Protein AF-A0A381YTH2-F1 (afdb_monomer_lite)

Organism: NCBI:txid408172

pLDDT: mean 79.82, std 18.95, range [33.38, 98.62]

Radius of gyration: 33.88 Å; chains: 1; bounding box: 86×56×83 Å

Foldseek 3Di:
DDDDDDDDDDDDDDDDPPPPPPPPPPPPPPPPAEEAEWECAQVRETPPQEAEEEAFHKYKYFYQHQAWWWKWWPDDPDTDIQDTQHHGGMDMDHHHDAAKTWTATPVDRPYIGIYGYDHPPLDPKEKEWPDKAFPDDDPDLQFWTKIKTKMWIARDDPPFFKKKWKWKDQFPDPDPDIDIDIDRPQPDHGDMDMDIDTHHWFKMKIKIFMFGPVQCVVDVVPTDGSYMYMDIDTDDQWDADPSGTDHDPPPPPPDDDDDDDDDDPDDAPQQCPLPAHPVQAPDSNANQHPQDPPPNNDRDQQCPLPDGPVPQPCSNDNVSPPPPPPPPPDDPPQDEFDCDPPFPTHDVPHPDHPVPGD

Structure (mmCIF, N/CA/C/O backbone):
data_AF-A0A381YTH2-F1
#
_entry.id   AF-A0A381YTH2-F1
#
loop_
_atom_site.group_PDB
_atom_site.id
_atom_site.type_symbol
_atom_site.label_atom_id
_atom_site.label_alt_id
_atom_site.label_comp_id
_atom_site.label_asym_id
_atom_site.label_entity_id
_atom_site.label_seq_id
_atom_site.pdbx_PDB_ins_code
_atom_site.Cartn_x
_atom_site.Cartn_y
_atom_site.Cartn_z
_atom_site.occupancy
_atom_site.B_iso_or_equiv
_atom_site.auth_seq_id
_atom_site.auth_comp_id
_atom_site.auth_asym_id
_atom_site.auth_atom_id
_atom_site.pdbx_PDB_model_num
ATOM 1 N N . MET A 1 1 ? -52.975 32.485 -0.114 1.00 37.84 1 MET A N 1
ATOM 2 C CA . MET A 1 1 ? -52.384 33.240 -1.241 1.00 37.84 1 MET A CA 1
ATOM 3 C C . MET A 1 1 ? -50.963 32.701 -1.339 1.00 37.84 1 MET A C 1
ATOM 5 O O . MET A 1 1 ? -50.212 32.952 -0.420 1.00 37.84 1 MET A O 1
ATOM 9 N N . LEU A 1 2 ? -50.581 31.799 -2.235 1.00 34.19 2 LEU A N 1
ATOM 10 C CA . LEU A 1 2 ? -51.067 31.436 -3.561 1.00 34.19 2 LEU A CA 1
ATOM 11 C C . LEU A 1 2 ? -50.926 29.905 -3.712 1.00 34.19 2 LEU A C 1
ATOM 13 O O . LEU A 1 2 ? -49.904 29.345 -3.331 1.00 34.19 2 LEU A O 1
ATOM 17 N N . GLU A 1 3 ? -51.965 29.246 -4.220 1.00 36.94 3 GLU A N 1
ATOM 18 C CA . GLU A 1 3 ? -51.938 27.844 -4.652 1.00 36.94 3 GLU A CA 1
ATOM 19 C C . GLU A 1 3 ? -51.161 27.711 -5.968 1.00 36.94 3 GLU A C 1
ATOM 21 O O . GLU A 1 3 ? -51.314 28.572 -6.831 1.00 36.94 3 GLU A O 1
ATOM 26 N N . MET A 1 4 ? -50.477 26.584 -6.193 1.00 33.38 4 MET A N 1
ATOM 27 C CA . MET A 1 4 ? -50.461 25.947 -7.515 1.00 33.38 4 MET A CA 1
ATOM 28 C C . MET A 1 4 ? -50.486 24.422 -7.375 1.00 33.38 4 MET A C 1
ATOM 30 O O . MET A 1 4 ? -49.495 23.775 -7.058 1.00 33.38 4 MET A O 1
ATOM 34 N N . ARG A 1 5 ? -51.671 23.862 -7.639 1.00 40.88 5 ARG A N 1
ATOM 35 C CA . ARG A 1 5 ? -51.884 22.465 -8.019 1.00 40.88 5 ARG A CA 1
ATOM 36 C C . ARG A 1 5 ? -51.515 22.297 -9.491 1.00 40.88 5 ARG A C 1
ATOM 38 O O . ARG A 1 5 ? -52.050 23.031 -10.314 1.00 40.88 5 ARG A O 1
ATOM 45 N N . PHE A 1 6 ? -50.783 21.242 -9.828 1.00 38.03 6 PHE A N 1
ATOM 46 C CA . PHE A 1 6 ? -50.972 20.530 -11.093 1.00 38.03 6 PHE A CA 1
ATOM 47 C C . PHE A 1 6 ? -50.838 19.032 -10.836 1.00 38.03 6 PHE A C 1
ATOM 49 O O . PHE A 1 6 ? -49.755 18.519 -10.589 1.00 38.03 6 PHE A O 1
ATOM 56 N N . GLY A 1 7 ? -51.974 18.335 -10.872 1.00 35.59 7 GLY A N 1
ATOM 57 C CA . GLY A 1 7 ? -51.993 16.891 -11.039 1.00 35.59 7 GLY A CA 1
ATOM 58 C C . GLY A 1 7 ? -51.947 16.547 -12.522 1.00 35.59 7 GLY A C 1
ATOM 59 O O . GLY A 1 7 ? -52.583 17.228 -13.327 1.00 35.59 7 GLY A O 1
ATOM 60 N N . ASN A 1 8 ? -51.272 15.453 -12.875 1.00 35.69 8 ASN A N 1
ATOM 61 C CA . ASN A 1 8 ? -51.640 14.702 -14.067 1.00 35.69 8 ASN A CA 1
ATOM 62 C C . ASN A 1 8 ? -51.262 13.214 -13.963 1.00 35.69 8 ASN A C 1
ATOM 64 O O . ASN A 1 8 ? -50.109 12.829 -14.077 1.00 35.69 8 ASN A O 1
ATOM 68 N N . LYS A 1 9 ? -52.309 12.416 -13.729 1.00 34.78 9 LYS A N 1
ATOM 69 C CA . LYS A 1 9 ? -52.642 11.111 -14.324 1.00 34.78 9 LYS A CA 1
ATOM 70 C C . LYS A 1 9 ? -51.504 10.126 -14.633 1.00 34.78 9 LYS A C 1
ATOM 72 O O . LYS A 1 9 ? -50.852 10.204 -15.667 1.00 34.78 9 LYS A O 1
ATOM 77 N N . MET A 1 10 ? -51.476 9.072 -13.820 1.00 40.06 10 MET A N 1
ATOM 78 C CA . MET A 1 10 ? -51.024 7.729 -14.191 1.00 40.06 10 MET A CA 1
ATOM 79 C C . MET A 1 10 ? -51.666 7.261 -15.513 1.00 40.06 10 MET A C 1
ATOM 81 O O . MET A 1 10 ? -52.891 7.300 -15.660 1.00 40.06 10 MET A O 1
ATOM 85 N N . GLN A 1 11 ? -50.853 6.741 -16.434 1.00 43.25 11 GLN A N 1
ATOM 86 C CA . GLN A 1 11 ? -51.285 5.816 -17.487 1.00 43.25 11 GLN A CA 1
ATOM 87 C C . GLN A 1 11 ? -50.396 4.561 -17.451 1.00 43.25 11 GLN A C 1
ATOM 89 O O . GLN A 1 11 ? -49.178 4.703 -17.361 1.00 43.25 11 GLN A O 1
ATOM 94 N N . PRO A 1 12 ? -50.965 3.343 -17.539 1.00 43.41 12 PRO A N 1
ATOM 95 C CA . PRO A 1 12 ? -50.193 2.111 -17.594 1.00 43.41 12 PRO A CA 1
ATOM 96 C C . PRO A 1 12 ? -49.818 1.827 -19.052 1.00 43.41 12 PRO A C 1
ATOM 98 O O . PRO A 1 12 ? -50.700 1.631 -19.889 1.00 43.41 12 PRO A O 1
ATOM 101 N N . PHE A 1 13 ? -48.527 1.794 -19.373 1.00 37.78 13 PHE A N 1
ATOM 102 C CA . PHE A 1 13 ? -48.059 1.306 -20.667 1.00 37.78 13 PHE A CA 1
ATOM 103 C C . PHE A 1 13 ? -46.951 0.273 -20.488 1.00 37.78 13 PHE A C 1
ATOM 105 O O . PHE A 1 13 ? -45.839 0.586 -20.091 1.00 37.78 13 PHE A O 1
ATOM 112 N N . ALA A 1 14 ? -47.352 -0.962 -20.786 1.00 36.88 14 ALA A N 1
ATOM 113 C CA . ALA A 1 14 ? -46.626 -1.983 -21.527 1.00 36.88 14 ALA A CA 1
ATOM 114 C C . ALA A 1 14 ? -45.140 -2.213 -21.202 1.00 36.88 14 ALA A C 1
ATOM 116 O O . ALA A 1 14 ? -44.251 -1.457 -21.577 1.00 36.88 14 ALA A O 1
ATOM 117 N N . LEU A 1 15 ? -44.921 -3.401 -20.641 1.00 44.91 15 LEU A N 1
ATOM 118 C CA . LEU A 1 15 ? -43.704 -4.196 -20.696 1.00 44.91 15 LEU A CA 1
ATOM 119 C C . LEU A 1 15 ? -43.034 -4.110 -22.086 1.00 44.91 15 LEU A C 1
ATOM 121 O O . LEU A 1 15 ? -43.572 -4.609 -23.075 1.00 44.91 15 LEU A O 1
ATOM 125 N N . ALA A 1 16 ? -41.846 -3.517 -22.144 1.00 36.66 16 ALA A N 1
ATOM 126 C CA . ALA A 1 16 ? -40.898 -3.686 -23.236 1.00 36.66 16 ALA A CA 1
ATOM 127 C C . ALA A 1 16 ? -39.519 -3.902 -22.607 1.00 36.66 16 ALA A C 1
ATOM 129 O O . ALA A 1 16 ? -38.818 -2.955 -22.263 1.00 36.66 16 ALA A O 1
ATOM 130 N N . ILE A 1 17 ? -39.163 -5.171 -22.402 1.00 45.41 17 ILE A N 1
ATOM 131 C CA . ILE A 1 17 ? -37.813 -5.582 -22.012 1.00 45.41 17 ILE A CA 1
ATOM 132 C C . ILE A 1 17 ? -36.926 -5.347 -23.238 1.00 45.41 17 ILE A C 1
ATOM 134 O O . ILE A 1 17 ? -36.844 -6.186 -24.134 1.00 45.41 17 ILE A O 1
ATOM 138 N N . ALA A 1 18 ? -36.320 -4.165 -23.314 1.00 39.69 18 ALA A N 1
ATOM 139 C CA . ALA A 1 18 ? -35.182 -3.921 -24.182 1.00 39.69 18 ALA A CA 1
ATOM 140 C C . ALA A 1 18 ? -33.947 -4.438 -23.441 1.00 39.69 18 ALA A C 1
ATOM 142 O O . ALA A 1 18 ? -33.464 -3.815 -22.500 1.00 39.69 18 ALA A O 1
ATOM 143 N N . LEU A 1 19 ? -33.483 -5.620 -23.835 1.00 41.34 19 LEU A N 1
ATOM 144 C CA . LEU A 1 19 ? -32.234 -6.200 -23.360 1.00 41.34 19 LEU A CA 1
ATOM 145 C C . LEU A 1 19 ? -31.096 -5.396 -24.004 1.00 41.34 19 LEU A C 1
ATOM 147 O O . LEU A 1 19 ? -30.633 -5.709 -25.099 1.00 41.34 19 LEU A O 1
ATOM 151 N N . VAL A 1 20 ? -30.724 -4.286 -23.368 1.00 42.19 20 VAL A N 1
ATOM 152 C CA . VAL A 1 20 ? -29.511 -3.545 -23.706 1.00 42.19 20 VAL A CA 1
ATOM 153 C C . VAL A 1 20 ? -28.360 -4.392 -23.178 1.00 42.19 20 VAL A C 1
ATOM 155 O O . VAL A 1 20 ? -28.088 -4.398 -21.982 1.00 42.19 20 VAL A O 1
ATOM 158 N N . LEU A 1 21 ? -27.720 -5.163 -24.061 1.00 41.91 21 LEU A N 1
ATOM 159 C CA . LEU A 1 21 ? -26.373 -5.664 -23.801 1.00 41.91 21 LEU A CA 1
ATOM 160 C C . LEU A 1 21 ? -25.465 -4.434 -23.704 1.00 41.91 21 LEU A C 1
ATOM 162 O O . LEU A 1 21 ? -24.960 -3.940 -24.711 1.00 41.91 21 LEU A O 1
ATOM 166 N N . SER A 1 22 ? -25.332 -3.902 -22.491 1.00 42.88 22 SER A N 1
ATOM 167 C CA . SER A 1 22 ? -24.252 -2.992 -22.153 1.00 42.88 22 SER A CA 1
ATOM 168 C C . SER A 1 22 ? -22.978 -3.823 -22.204 1.00 42.88 22 SER A C 1
ATOM 170 O O . SER A 1 22 ? -22.724 -4.645 -21.324 1.00 42.88 22 SER A O 1
ATOM 172 N N . VAL A 1 23 ? -22.219 -3.687 -23.289 1.00 43.84 23 VAL A N 1
ATOM 173 C CA . VAL A 1 23 ? -20.808 -4.058 -23.271 1.00 43.84 23 VAL A CA 1
ATOM 174 C C . VAL A 1 23 ? -20.170 -3.047 -22.331 1.00 43.84 23 VAL A C 1
ATOM 176 O O . VAL A 1 23 ? -19.925 -1.909 -22.724 1.00 43.84 23 VAL A O 1
ATOM 179 N N . ILE A 1 24 ? -19.999 -3.439 -21.069 1.00 41.34 24 ILE A N 1
ATOM 180 C CA . ILE A 1 24 ? -19.130 -2.733 -20.135 1.00 41.34 24 ILE A CA 1
ATOM 181 C C . ILE A 1 24 ? -17.742 -2.837 -20.759 1.00 41.34 24 ILE A C 1
ATOM 183 O O . ILE A 1 24 ? -17.122 -3.899 -20.758 1.00 41.34 24 ILE A O 1
ATOM 187 N N . LEU A 1 25 ? -17.311 -1.757 -21.407 1.00 37.22 25 LEU A N 1
ATOM 188 C CA . LEU A 1 25 ? -15.921 -1.573 -21.772 1.00 37.22 25 LEU A CA 1
ATOM 189 C C . LEU A 1 25 ? -15.206 -1.384 -20.432 1.00 37.22 25 LEU A C 1
ATOM 191 O O . LEU A 1 25 ? -15.274 -0.302 -19.858 1.00 37.22 25 LEU A O 1
ATOM 195 N N . MET A 1 26 ? -14.638 -2.464 -19.887 1.00 34.47 26 MET A N 1
ATOM 196 C CA . MET A 1 26 ? -13.656 -2.368 -18.810 1.00 34.47 26 MET A CA 1
ATOM 197 C C . MET A 1 26 ? -12.559 -1.445 -19.330 1.00 34.47 26 MET A C 1
ATOM 199 O O . MET A 1 26 ? -11.779 -1.827 -20.203 1.00 34.47 26 MET A O 1
ATOM 203 N N . VAL A 1 27 ? -12.567 -0.201 -18.863 1.00 37.84 27 VAL A N 1
ATOM 204 C CA . VAL A 1 27 ? -11.397 0.657 -18.944 1.00 37.84 27 VAL A CA 1
ATOM 205 C C . VAL A 1 27 ? -10.471 0.076 -17.891 1.00 37.84 27 VAL A C 1
ATOM 207 O O . VAL A 1 27 ? -10.673 0.280 -16.702 1.00 37.84 27 VAL A O 1
ATOM 210 N N . ILE A 1 28 ? -9.570 -0.794 -18.334 1.00 38.44 28 ILE A N 1
ATOM 211 C CA . ILE A 1 28 ? -8.487 -1.293 -17.493 1.00 38.44 28 ILE A CA 1
ATOM 212 C C . ILE A 1 28 ? -7.664 -0.052 -17.125 1.00 38.44 28 ILE A C 1
ATOM 214 O O . ILE A 1 28 ? -7.291 0.674 -18.059 1.00 38.44 28 ILE A O 1
ATOM 218 N N . PRO A 1 29 ? -7.432 0.242 -15.834 1.00 38.56 29 PRO A N 1
ATOM 219 C CA . PRO A 1 29 ? -6.514 1.306 -15.458 1.00 38.56 29 PRO A CA 1
ATOM 220 C C . PRO A 1 29 ? -5.186 1.023 -16.159 1.00 38.56 29 PRO A C 1
ATOM 222 O O . PRO A 1 29 ? -4.648 -0.083 -16.108 1.00 38.56 29 PRO A O 1
ATOM 225 N N . SER A 1 30 ? -4.753 1.984 -16.967 1.00 43.75 30 SER A N 1
ATOM 226 C CA . SER A 1 30 ? -3.468 1.902 -17.640 1.00 43.75 30 SER A CA 1
ATOM 227 C C . SER A 1 30 ? -2.453 2.375 -16.618 1.00 43.75 30 SER A C 1
ATOM 229 O O . SER A 1 30 ? -2.425 3.569 -16.336 1.00 43.75 30 SER A O 1
ATOM 231 N N . VAL A 1 31 ? -1.675 1.447 -16.055 1.00 51.84 31 VAL A N 1
ATOM 232 C CA . VAL A 1 31 ? -0.416 1.787 -15.379 1.00 51.84 31 VAL A CA 1
ATOM 233 C C . VAL A 1 31 ? 0.307 2.785 -16.283 1.00 51.84 31 VAL A C 1
ATOM 235 O O . VAL A 1 31 ? 0.433 2.548 -17.492 1.00 51.84 31 VAL A O 1
ATOM 238 N N . SER A 1 32 ? 0.648 3.953 -15.741 1.00 56.31 32 SER A N 1
ATOM 239 C CA . SER A 1 32 ? 1.299 5.008 -16.513 1.00 56.31 32 SER A CA 1
ATOM 240 C C . SER A 1 32 ? 2.668 4.498 -16.951 1.00 56.31 32 SER A C 1
ATOM 242 O O . SER A 1 32 ? 3.566 4.393 -16.129 1.00 56.31 32 SER A O 1
ATOM 244 N N . ALA A 1 33 ? 2.816 4.161 -18.233 1.00 68.25 33 ALA A N 1
ATOM 245 C CA . ALA A 1 33 ? 4.086 3.706 -18.790 1.00 68.25 33 ALA A CA 1
ATOM 246 C C . ALA A 1 33 ? 5.152 4.803 -18.646 1.00 68.25 33 ALA A C 1
ATOM 248 O O . ALA A 1 33 ? 4.971 5.909 -19.170 1.00 68.25 33 ALA A O 1
ATOM 249 N N . GLU A 1 34 ? 6.249 4.491 -17.957 1.00 80.25 34 GLU A N 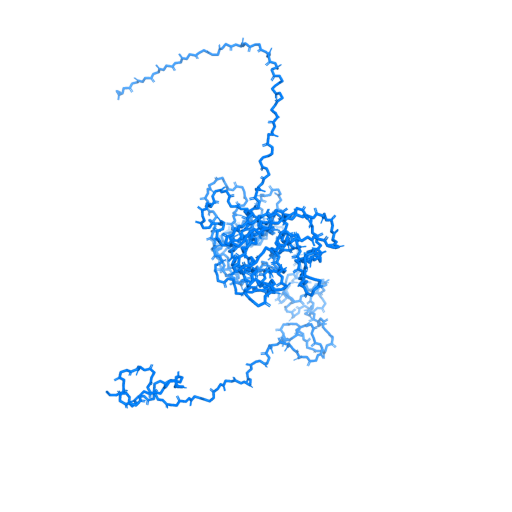1
ATOM 250 C CA . GLU A 1 34 ? 7.384 5.392 -17.780 1.00 80.25 34 GLU A CA 1
ATOM 251 C C . GLU A 1 34 ? 8.374 5.261 -18.954 1.00 80.25 34 GLU A C 1
ATOM 253 O O . GLU A 1 34 ? 8.477 4.222 -19.619 1.00 80.25 34 GLU A O 1
ATOM 258 N N . GLU A 1 35 ? 9.085 6.350 -19.255 1.00 91.88 35 GLU A N 1
ATOM 259 C CA . GLU A 1 35 ? 10.113 6.399 -20.296 1.00 91.88 35 GLU A CA 1
ATOM 260 C C . GLU A 1 35 ? 11.503 6.431 -19.652 1.00 91.88 35 GLU A C 1
ATOM 262 O O . GLU A 1 35 ? 11.820 7.339 -18.884 1.00 91.88 35 GLU A O 1
ATOM 267 N N . HIS A 1 36 ? 12.357 5.483 -20.032 1.00 93.19 36 HIS A N 1
ATOM 268 C CA . HIS A 1 36 ? 13.720 5.340 -19.517 1.00 93.19 36 HIS A CA 1
ATOM 269 C C . HIS A 1 36 ? 14.750 5.549 -20.624 1.00 93.19 36 HIS A C 1
ATOM 271 O O . HIS A 1 36 ? 14.541 5.140 -21.766 1.00 93.19 36 HIS A O 1
ATOM 277 N N . ASP A 1 37 ? 15.906 6.125 -20.299 1.00 96.88 37 ASP A N 1
ATOM 278 C CA . ASP A 1 37 ? 16.951 6.432 -21.281 1.00 96.88 37 ASP A CA 1
ATOM 279 C C . ASP A 1 37 ? 18.214 5.582 -21.089 1.00 96.88 37 ASP A C 1
ATOM 281 O O . ASP A 1 37 ? 18.794 5.514 -20.005 1.00 96.88 37 ASP A O 1
ATOM 285 N N . ILE A 1 38 ? 18.719 5.020 -22.190 1.00 98.12 38 ILE A N 1
ATOM 286 C CA . ILE A 1 38 ? 20.043 4.392 -22.267 1.00 98.12 38 ILE A CA 1
ATOM 287 C C . ILE A 1 38 ? 20.905 5.148 -23.279 1.00 98.12 38 ILE A C 1
ATOM 289 O O . ILE A 1 38 ? 20.618 5.217 -24.475 1.00 98.12 38 ILE A O 1
ATOM 293 N N . SER A 1 39 ? 22.032 5.684 -22.822 1.00 98.06 39 SER A N 1
ATOM 294 C CA . SER A 1 39 ? 23.028 6.315 -23.687 1.00 98.06 39 SER A CA 1
ATOM 295 C C . SER A 1 39 ? 24.004 5.269 -24.223 1.00 98.06 39 SER A C 1
ATOM 297 O O . SER A 1 39 ? 24.625 4.543 -23.450 1.00 98.06 39 SER A O 1
ATOM 299 N N . ILE A 1 40 ? 24.192 5.212 -25.543 1.00 98.06 40 ILE A N 1
ATOM 300 C CA . ILE A 1 40 ? 25.358 4.553 -26.137 1.00 98.06 40 ILE A CA 1
ATOM 301 C C . ILE A 1 40 ? 26.470 5.593 -26.187 1.00 98.06 40 ILE A C 1
ATOM 303 O O . ILE A 1 40 ? 26.400 6.536 -26.978 1.00 98.06 40 ILE A O 1
ATOM 307 N N . THR A 1 41 ? 27.446 5.459 -25.298 1.00 95.50 41 THR A N 1
ATOM 308 C CA . THR A 1 41 ? 28.465 6.491 -25.090 1.00 95.50 41 THR A CA 1
ATOM 309 C C . THR A 1 41 ? 29.654 6.330 -26.041 1.00 95.50 41 THR A C 1
ATOM 311 O O . THR A 1 41 ? 29.848 5.266 -26.630 1.00 95.50 41 THR A O 1
ATOM 314 N N . ASP A 1 42 ? 30.463 7.383 -26.172 1.00 90.88 42 ASP A N 1
ATOM 315 C CA . ASP A 1 42 ? 31.670 7.440 -27.007 1.00 90.88 42 ASP A CA 1
ATOM 316 C C . ASP A 1 42 ? 32.806 6.508 -26.540 1.00 90.88 42 ASP A C 1
ATOM 318 O O . ASP A 1 42 ? 33.826 6.363 -27.220 1.00 90.88 42 ASP A O 1
ATOM 322 N N . ASP A 1 43 ? 32.633 5.850 -25.389 1.00 90.69 43 ASP A N 1
ATOM 323 C CA . ASP A 1 43 ? 33.491 4.772 -24.900 1.00 90.69 43 ASP A CA 1
ATOM 324 C C . ASP A 1 43 ? 33.036 3.365 -25.333 1.00 90.69 43 ASP A C 1
ATOM 326 O O . ASP A 1 43 ? 33.592 2.365 -24.867 1.00 90.69 43 ASP A O 1
ATOM 330 N N . MET A 1 44 ? 32.074 3.291 -26.262 1.00 92.06 44 MET A N 1
ATOM 331 C CA . MET A 1 44 ? 31.469 2.060 -26.764 1.00 92.06 44 MET A CA 1
ATOM 332 C C . MET A 1 44 ? 30.807 1.235 -25.650 1.00 92.06 44 MET A C 1
ATOM 334 O O . MET A 1 44 ? 31.066 0.036 -25.533 1.00 92.06 44 MET A O 1
ATOM 338 N N . LYS A 1 45 ? 29.932 1.847 -24.845 1.00 95.81 45 LYS A N 1
ATOM 339 C CA . LYS A 1 45 ? 29.127 1.160 -23.816 1.00 95.81 45 LYS A CA 1
ATOM 340 C C . LYS A 1 45 ? 27.676 1.611 -23.816 1.00 95.81 45 LYS A C 1
ATOM 342 O O . LYS A 1 45 ? 27.369 2.702 -24.288 1.00 95.81 45 LYS A O 1
ATOM 347 N N . PHE A 1 46 ? 26.808 0.771 -23.262 1.00 98.19 46 PHE A N 1
ATOM 348 C CA . PHE A 1 46 ? 25.475 1.177 -22.828 1.00 98.19 46 PHE A CA 1
ATOM 349 C C . PHE A 1 46 ? 25.576 1.768 -21.420 1.00 98.19 46 PHE A C 1
ATOM 351 O O . PHE A 1 46 ? 26.306 1.233 -20.588 1.00 98.19 46 PHE A O 1
ATOM 358 N N . ASN A 1 47 ? 24.897 2.885 -21.176 1.00 96.31 47 ASN A N 1
ATOM 359 C CA . ASN A 1 47 ? 24.839 3.520 -19.868 1.00 96.31 47 ASN A CA 1
ATOM 360 C C . ASN A 1 47 ? 23.400 3.964 -19.546 1.00 96.31 47 ASN A C 1
ATOM 362 O O . ASN A 1 47 ? 22.895 4.833 -20.265 1.00 96.31 47 ASN A O 1
ATOM 366 N N . PRO A 1 48 ? 22.784 3.446 -18.470 1.00 97.31 48 PRO A N 1
ATOM 367 C CA . PRO A 1 48 ? 23.329 2.418 -17.569 1.00 97.31 48 PRO A CA 1
ATOM 368 C C . PRO A 1 48 ? 23.540 1.051 -18.264 1.00 97.31 48 PRO A C 1
ATOM 370 O O . PRO A 1 48 ? 22.980 0.801 -19.332 1.00 97.31 48 PRO A O 1
ATOM 373 N N . GLU A 1 49 ? 24.417 0.207 -17.703 1.00 92.88 49 GLU A N 1
ATOM 374 C CA . GLU A 1 49 ? 24.657 -1.173 -18.185 1.00 92.88 49 GLU A CA 1
ATOM 375 C C . GLU A 1 49 ? 23.617 -2.155 -17.621 1.00 92.88 49 GLU A C 1
ATOM 377 O O . GLU A 1 49 ? 23.226 -3.092 -18.313 1.00 92.88 49 GLU A O 1
ATOM 382 N N . ASP A 1 50 ? 23.129 -1.885 -16.409 1.00 88.62 50 ASP A N 1
ATOM 383 C CA . ASP A 1 50 ? 22.024 -2.583 -15.760 1.00 88.62 50 ASP A CA 1
ATOM 384 C C . ASP A 1 50 ? 20.906 -1.574 -15.481 1.00 88.62 50 ASP A C 1
ATOM 386 O O . ASP A 1 50 ? 21.146 -0.529 -14.870 1.00 88.62 50 ASP A O 1
ATOM 390 N N . LEU A 1 51 ? 19.695 -1.873 -15.939 1.00 93.94 51 LEU A N 1
ATOM 391 C CA . LEU A 1 51 ? 18.511 -1.039 -15.734 1.00 93.94 51 LEU A CA 1
ATOM 392 C C . LEU A 1 51 ? 17.355 -1.913 -15.243 1.00 93.94 51 LEU A C 1
ATOM 394 O O . LEU A 1 51 ? 17.102 -2.966 -15.827 1.00 93.94 51 LEU A O 1
ATOM 398 N N . THR A 1 52 ? 16.642 -1.472 -14.210 1.00 89.81 52 THR A N 1
ATOM 399 C CA . THR A 1 52 ? 15.389 -2.098 -13.763 1.00 89.81 52 THR A CA 1
ATOM 400 C C . THR A 1 52 ? 14.220 -1.197 -14.145 1.00 89.81 52 THR A C 1
ATOM 402 O O . THR A 1 52 ? 14.312 0.008 -13.938 1.00 89.81 52 THR A O 1
ATOM 405 N N . ILE A 1 53 ? 13.164 -1.773 -14.722 1.00 89.81 53 ILE A N 1
ATOM 406 C CA . ILE A 1 53 ? 11.944 -1.081 -15.178 1.00 89.81 53 ILE A CA 1
ATOM 407 C C . ILE A 1 53 ? 10.702 -1.929 -14.888 1.00 89.81 53 ILE A C 1
ATOM 409 O O . ILE A 1 53 ? 10.828 -3.132 -14.642 1.00 89.81 53 ILE A O 1
ATOM 413 N N . ASN A 1 54 ? 9.515 -1.343 -15.017 1.00 85.44 54 ASN A N 1
ATOM 414 C CA . ASN A 1 54 ? 8.243 -2.043 -14.859 1.00 85.44 54 ASN A CA 1
ATOM 415 C C . ASN A 1 54 ? 7.703 -2.572 -16.202 1.00 85.44 54 ASN A C 1
ATOM 417 O O . ASN A 1 54 ? 7.996 -2.044 -17.280 1.00 85.44 54 ASN A O 1
ATOM 421 N N . VAL A 1 55 ? 6.882 -3.626 -16.172 1.00 84.38 55 VAL A N 1
ATOM 422 C CA . VAL A 1 55 ? 6.123 -4.071 -17.352 1.00 84.38 55 VAL A CA 1
ATOM 423 C C . VAL A 1 55 ? 5.222 -2.926 -17.814 1.00 84.38 55 VAL A C 1
ATOM 425 O O . VAL A 1 55 ? 4.410 -2.399 -17.062 1.00 84.38 55 VAL A O 1
ATOM 428 N N . GLY A 1 56 ? 5.322 -2.589 -19.095 1.00 85.81 56 GLY A N 1
ATOM 429 C CA . GLY A 1 56 ? 4.628 -1.468 -19.720 1.00 85.81 56 GLY A CA 1
ATOM 430 C C . GLY A 1 56 ? 5.560 -0.311 -20.074 1.00 85.81 56 GLY A C 1
ATOM 431 O O . GLY A 1 56 ? 5.225 0.453 -20.980 1.00 85.81 56 GLY A O 1
ATOM 432 N N . ASP A 1 57 ? 6.736 -0.230 -19.448 1.00 90.94 57 ASP A N 1
ATOM 433 C CA . ASP A 1 57 ? 7.690 0.854 -19.665 1.00 90.94 57 ASP A CA 1
ATOM 434 C C . ASP A 1 57 ? 8.355 0.796 -21.040 1.00 90.94 57 ASP A C 1
ATOM 436 O O . ASP A 1 57 ? 8.508 -0.261 -21.673 1.00 90.94 57 ASP A O 1
ATOM 440 N N . THR A 1 58 ? 8.787 1.967 -21.505 1.00 94.62 58 THR A N 1
ATOM 441 C CA . THR A 1 58 ? 9.516 2.128 -22.763 1.00 94.62 58 THR A CA 1
ATOM 442 C C . THR A 1 58 ? 10.940 2.589 -22.498 1.00 94.62 58 THR A C 1
ATOM 444 O O . THR A 1 58 ? 11.176 3.591 -21.836 1.00 94.62 58 THR A O 1
ATOM 447 N N . VAL A 1 59 ? 11.913 1.871 -23.060 1.00 98.12 59 VAL A N 1
ATOM 448 C CA . VAL A 1 59 ? 13.326 2.264 -23.008 1.00 98.12 59 VAL A CA 1
ATOM 449 C C . VAL A 1 59 ? 13.723 2.878 -24.339 1.00 98.12 59 VAL A C 1
ATOM 451 O O . VAL A 1 59 ? 13.471 2.296 -25.397 1.00 98.12 59 VAL A O 1
ATOM 454 N N . THR A 1 60 ? 14.386 4.028 -24.292 1.00 98.25 60 THR A N 1
ATOM 455 C CA . THR A 1 60 ? 14.931 4.744 -25.440 1.00 98.25 60 THR A CA 1
ATOM 456 C C . THR A 1 60 ? 16.457 4.703 -25.418 1.00 98.25 60 THR A C 1
ATOM 458 O O . THR A 1 60 ? 17.121 5.245 -24.541 1.00 98.25 60 THR A O 1
ATOM 461 N N . TRP A 1 61 ? 17.049 4.093 -26.442 1.00 98.62 61 TRP A N 1
ATOM 462 C CA . TRP A 1 61 ? 18.487 4.122 -26.675 1.00 98.62 61 TRP A CA 1
ATOM 463 C C . TRP A 1 61 ? 18.853 5.337 -27.517 1.00 98.62 61 TRP A C 1
ATOM 465 O O . TRP A 1 61 ? 18.359 5.482 -28.636 1.00 98.62 61 TRP A O 1
ATOM 475 N N . THR A 1 62 ? 19.784 6.158 -27.036 1.00 98.44 62 THR A N 1
ATOM 476 C CA . THR A 1 62 ? 20.349 7.292 -27.779 1.00 98.44 62 THR A CA 1
ATOM 477 C C . THR A 1 62 ? 21.803 7.024 -28.130 1.00 98.44 62 THR A C 1
ATOM 479 O O . THR A 1 62 ? 22.637 6.832 -27.247 1.00 98.44 62 THR A O 1
ATOM 482 N N . ASN A 1 63 ? 22.138 7.042 -29.421 1.00 98.19 63 ASN A N 1
ATOM 483 C CA . ASN A 1 63 ? 23.514 6.844 -29.854 1.00 98.19 63 ASN A CA 1
ATOM 484 C C . ASN A 1 63 ? 24.322 8.144 -29.831 1.00 98.19 63 ASN A C 1
ATOM 486 O O . ASN A 1 63 ? 24.261 8.932 -30.774 1.00 98.19 63 ASN A O 1
ATOM 490 N N . ASN A 1 64 ? 25.094 8.344 -28.766 1.00 97.31 64 ASN A N 1
ATOM 491 C CA . ASN A 1 64 ? 25.996 9.481 -28.599 1.00 97.31 64 ASN A CA 1
ATOM 492 C C . ASN A 1 64 ? 27.435 9.181 -29.063 1.00 97.31 64 ASN A C 1
ATOM 494 O O . ASN A 1 64 ? 28.273 10.085 -29.062 1.00 97.31 64 ASN A O 1
ATOM 498 N N . ASP A 1 65 ? 27.717 7.954 -29.509 1.00 94.81 65 ASP A N 1
ATOM 499 C CA . ASP A 1 65 ? 28.970 7.593 -30.171 1.00 94.81 65 ASP A CA 1
ATOM 500 C C . ASP A 1 65 ? 29.020 8.158 -31.613 1.00 94.81 65 ASP A C 1
ATOM 502 O O . ASP A 1 65 ? 28.009 8.465 -32.254 1.00 94.81 65 ASP A O 1
ATOM 506 N N . GLY A 1 66 ? 30.233 8.310 -32.151 1.00 93.44 66 GLY A N 1
ATOM 507 C CA . GLY A 1 66 ? 30.483 8.709 -33.534 1.00 93.44 66 GLY A CA 1
ATOM 508 C C . GLY A 1 66 ? 30.273 7.600 -34.576 1.00 93.44 66 GLY A C 1
ATOM 509 O O . GLY A 1 66 ? 30.305 7.895 -35.776 1.00 93.44 66 GLY A O 1
ATOM 510 N N . MET A 1 67 ? 30.073 6.344 -34.167 1.00 94.38 67 MET A N 1
ATOM 511 C CA . MET A 1 67 ? 29.805 5.211 -35.057 1.00 94.38 67 MET A CA 1
ATOM 512 C C . MET A 1 67 ? 28.410 4.600 -34.860 1.00 94.38 67 MET A C 1
ATOM 514 O O . MET A 1 67 ? 27.664 4.974 -33.968 1.00 94.38 67 MET A O 1
ATOM 518 N N . GLY A 1 68 ? 28.001 3.701 -35.762 1.00 96.06 68 GLY A N 1
ATOM 519 C CA . GLY A 1 68 ? 26.709 3.015 -35.660 1.00 96.06 68 GLY A CA 1
ATOM 520 C C . GLY A 1 68 ? 26.742 1.880 -34.637 1.00 96.06 68 GLY A C 1
ATOM 521 O O . GLY A 1 68 ? 27.740 1.163 -34.553 1.00 96.06 68 GLY A O 1
ATOM 522 N N . HIS A 1 69 ? 25.638 1.687 -33.916 1.00 98.25 69 HIS A N 1
ATOM 523 C CA . HIS A 1 69 ? 25.464 0.622 -32.922 1.00 98.25 69 HIS A CA 1
ATOM 524 C C . HIS A 1 69 ? 24.101 -0.062 -33.077 1.00 98.25 69 HIS A C 1
ATOM 526 O O . HIS A 1 69 ? 23.239 0.418 -33.811 1.00 98.25 69 HIS A O 1
ATOM 532 N N . THR A 1 70 ? 23.911 -1.196 -32.405 1.00 98.50 70 THR A N 1
ATOM 533 C CA . THR A 1 70 ? 22.611 -1.865 -32.272 1.00 98.50 70 THR A CA 1
ATOM 534 C C . THR A 1 70 ? 22.346 -2.152 -30.796 1.00 98.50 70 THR A C 1
ATOM 536 O O . THR A 1 70 ? 23.297 -2.324 -30.035 1.00 98.50 70 THR A O 1
ATOM 539 N N . ALA A 1 71 ? 21.078 -2.235 -30.412 1.00 97.94 71 ALA A N 1
ATOM 540 C CA . ALA A 1 71 ? 20.613 -2.878 -29.193 1.00 97.94 71 ALA A CA 1
ATOM 541 C C . ALA A 1 71 ? 19.833 -4.127 -29.627 1.00 97.94 71 ALA A C 1
ATOM 543 O O . ALA A 1 71 ? 18.788 -4.028 -30.275 1.00 97.94 71 ALA A O 1
ATOM 544 N N . THR A 1 72 ? 20.396 -5.306 -29.369 1.00 98.31 72 THR A N 1
ATOM 545 C CA . THR A 1 72 ? 19.832 -6.578 -29.831 1.00 98.31 72 THR A CA 1
ATOM 546 C C . THR A 1 72 ? 19.825 -7.591 -28.694 1.00 98.31 72 THR A C 1
ATOM 548 O O . THR A 1 72 ? 20.893 -7.950 -28.192 1.00 98.31 72 THR A O 1
ATOM 551 N N . SER A 1 73 ? 18.639 -8.078 -28.326 1.00 97.62 73 SER A N 1
ATOM 552 C CA . SER A 1 73 ? 18.462 -9.087 -27.277 1.00 97.62 73 SER A CA 1
ATOM 553 C C . SER A 1 73 ? 19.211 -10.378 -27.610 1.00 97.62 73 SER A C 1
ATOM 555 O O . SER A 1 73 ? 19.165 -10.864 -28.747 1.00 97.62 73 SER A O 1
ATOM 557 N N . THR A 1 74 ? 19.860 -10.961 -26.614 1.00 97.56 74 THR A N 1
ATOM 558 C CA . THR A 1 74 ? 20.489 -12.283 -26.669 1.00 97.56 74 THR A CA 1
ATOM 559 C C . THR A 1 74 ? 19.745 -13.331 -25.862 1.00 97.56 74 THR A C 1
ATOM 561 O O . THR A 1 74 ? 19.778 -14.495 -26.262 1.00 97.56 74 THR A O 1
ATOM 564 N N . ASP A 1 75 ? 19.089 -12.924 -24.778 1.00 96.81 75 ASP A N 1
ATOM 565 C CA . ASP A 1 75 ? 18.232 -13.768 -23.947 1.00 96.81 75 ASP A CA 1
ATOM 566 C C . ASP A 1 75 ? 17.090 -12.927 -23.358 1.00 96.81 75 ASP A C 1
ATOM 568 O O . ASP A 1 75 ? 17.155 -11.695 -23.380 1.00 96.81 75 ASP A O 1
ATOM 572 N N . GLY A 1 76 ? 16.049 -13.593 -22.868 1.00 94.69 76 GLY A N 1
ATOM 573 C CA . GLY A 1 76 ? 14.917 -12.971 -22.187 1.00 94.69 76 GLY A CA 1
ATOM 574 C C . GLY A 1 76 ? 13.542 -13.413 -22.706 1.00 94.69 76 GLY A C 1
ATOM 575 O O . GLY A 1 76 ? 13.452 -14.151 -23.694 1.00 94.69 76 GLY A O 1
ATOM 576 N N . PRO A 1 77 ? 12.459 -12.968 -22.040 1.00 91.06 77 PRO A N 1
ATOM 577 C CA . PRO A 1 77 ? 11.081 -13.367 -22.355 1.00 91.06 77 PRO A CA 1
ATOM 578 C C . PRO A 1 77 ? 10.648 -13.038 -23.793 1.00 91.06 77 PRO A C 1
ATOM 580 O O . PRO A 1 77 ? 10.043 -13.869 -24.474 1.00 91.06 77 PRO A O 1
ATOM 583 N N . ALA A 1 78 ? 11.050 -11.866 -24.299 1.00 93.38 78 ALA A N 1
ATOM 584 C CA . ALA A 1 78 ? 10.771 -11.413 -25.661 1.00 93.38 78 ALA A CA 1
ATOM 585 C C . ALA A 1 78 ? 12.041 -10.922 -26.380 1.00 93.38 78 ALA A C 1
ATOM 587 O O . ALA A 1 78 ? 12.967 -10.390 -25.773 1.00 93.38 78 ALA A O 1
ATOM 588 N N . SER A 1 79 ? 12.087 -11.075 -27.706 1.00 96.56 79 SER A N 1
ATOM 589 C CA . SER A 1 79 ? 13.235 -10.641 -28.511 1.00 96.56 79 SER A CA 1
ATOM 590 C C . SER A 1 79 ? 13.050 -9.238 -29.085 1.00 96.56 79 SER A C 1
ATOM 592 O O . SER A 1 79 ? 11.992 -8.953 -29.652 1.00 96.56 79 SER A O 1
ATOM 594 N N . PHE A 1 80 ? 14.111 -8.432 -29.093 1.00 97.25 80 PHE A N 1
ATOM 595 C CA . PHE A 1 80 ? 14.150 -7.135 -29.767 1.00 97.25 80 PHE A CA 1
ATOM 596 C C . PHE A 1 80 ? 15.443 -6.925 -30.571 1.00 97.25 80 PHE A C 1
ATOM 598 O O . PHE A 1 80 ? 16.503 -7.469 -30.256 1.00 97.25 80 PHE A O 1
ATOM 605 N N . ASP A 1 81 ? 15.351 -6.130 -31.640 1.00 98.06 81 ASP A N 1
ATOM 606 C CA . ASP A 1 81 ? 16.492 -5.728 -32.467 1.00 98.06 81 ASP A CA 1
ATOM 607 C C . ASP A 1 81 ? 16.253 -4.332 -33.048 1.00 98.06 81 ASP A C 1
ATOM 609 O O . ASP A 1 81 ? 15.377 -4.138 -33.896 1.00 98.06 81 ASP A O 1
ATOM 613 N N . SER A 1 82 ? 17.058 -3.363 -32.617 1.00 98.25 82 SER A N 1
ATOM 614 C CA . SER A 1 82 ? 16.989 -1.990 -33.120 1.00 98.25 82 SER A CA 1
ATOM 615 C C . SER A 1 82 ? 17.416 -1.852 -34.584 1.00 98.25 82 SER A C 1
ATOM 617 O O . SER A 1 82 ? 17.155 -0.831 -35.224 1.00 98.25 82 SER A O 1
ATOM 619 N N . GLY A 1 83 ? 18.161 -2.827 -35.119 1.00 97.75 83 GLY A N 1
ATOM 620 C CA . GLY A 1 83 ? 18.992 -2.602 -36.296 1.00 97.75 83 GLY A CA 1
ATOM 621 C C . GLY A 1 83 ? 20.025 -1.493 -36.049 1.00 97.75 83 GLY A C 1
ATOM 622 O O . GLY A 1 83 ? 20.379 -1.190 -34.910 1.00 97.75 83 GLY A O 1
ATOM 623 N N . ASN A 1 84 ? 20.541 -0.879 -37.117 1.00 98.12 84 ASN A N 1
ATOM 624 C CA . ASN A 1 84 ? 21.548 0.178 -36.994 1.00 98.12 84 ASN A CA 1
ATOM 625 C C . ASN A 1 84 ? 20.950 1.485 -36.447 1.00 98.12 84 ASN A C 1
ATOM 627 O O . ASN A 1 84 ? 20.266 2.205 -37.178 1.00 98.12 84 ASN A O 1
ATOM 631 N N . ILE A 1 85 ? 21.352 1.858 -35.237 1.00 98.19 85 ILE A N 1
ATOM 632 C CA . ILE A 1 85 ? 21.178 3.187 -34.657 1.00 98.19 85 ILE A CA 1
ATOM 633 C C . ILE A 1 85 ? 22.366 4.044 -35.111 1.00 98.19 85 ILE A C 1
ATOM 635 O O . ILE A 1 85 ? 23.510 3.823 -34.709 1.00 98.19 85 ILE A O 1
ATOM 639 N N . ALA A 1 86 ? 22.124 4.987 -36.024 1.00 98.12 86 ALA A N 1
ATOM 640 C CA . ALA A 1 86 ? 23.164 5.896 -36.511 1.00 98.12 86 ALA A CA 1
ATOM 641 C C . ALA A 1 86 ? 23.628 6.865 -35.408 1.00 98.12 86 ALA A C 1
ATOM 643 O O . ALA A 1 86 ? 22.895 7.099 -34.454 1.00 98.12 86 ALA A O 1
ATOM 644 N N . ALA A 1 87 ? 24.816 7.453 -35.559 1.00 97.44 87 ALA A N 1
ATOM 645 C CA . ALA A 1 87 ? 25.301 8.489 -34.646 1.00 97.44 87 ALA A CA 1
ATOM 646 C C . ALA A 1 87 ? 24.282 9.641 -34.530 1.00 97.44 87 ALA A C 1
ATOM 648 O O . ALA A 1 87 ? 23.826 10.178 -35.546 1.00 97.44 87 ALA A O 1
ATOM 649 N N . GLY A 1 88 ? 23.918 9.993 -33.298 1.00 96.75 88 GLY A N 1
ATOM 650 C CA . GLY A 1 88 ? 22.900 10.986 -32.949 1.00 96.75 88 GLY A CA 1
ATOM 651 C C . GLY A 1 88 ? 21.446 10.537 -33.138 1.00 96.75 88 GLY A C 1
ATOM 652 O O . GLY A 1 88 ? 20.548 11.366 -33.007 1.00 96.75 88 GLY A O 1
ATOM 653 N N . ALA A 1 89 ? 21.193 9.274 -33.495 1.00 98.38 89 ALA A N 1
ATOM 654 C CA . ALA A 1 89 ? 19.843 8.732 -33.631 1.00 98.38 89 ALA A CA 1
ATOM 655 C C . ALA A 1 89 ? 19.381 8.032 -32.347 1.00 98.38 89 ALA A C 1
ATOM 657 O O . ALA A 1 89 ? 20.198 7.614 -31.524 1.00 98.38 89 ALA A O 1
ATOM 658 N N . THR A 1 90 ? 18.066 7.866 -32.230 1.00 98.25 90 THR A N 1
ATOM 659 C CA . THR A 1 90 ? 17.424 7.148 -31.131 1.00 98.25 90 THR A CA 1
ATOM 660 C C . THR A 1 90 ? 16.600 5.968 -31.635 1.00 98.25 90 THR A C 1
ATOM 662 O O . THR A 1 90 ? 16.205 5.920 -32.806 1.00 98.25 90 THR A O 1
ATOM 665 N N . TRP A 1 91 ? 16.354 5.003 -30.755 1.00 98.50 91 TRP A N 1
ATOM 666 C CA . TRP A 1 91 ? 15.424 3.900 -30.976 1.00 98.50 91 TRP A CA 1
ATOM 667 C C . TRP A 1 91 ? 14.787 3.496 -29.650 1.00 98.50 91 TRP A C 1
ATOM 669 O O . TRP A 1 91 ? 15.486 3.492 -28.644 1.00 98.50 91 TRP A O 1
ATOM 679 N N . SER A 1 92 ? 13.505 3.134 -29.658 1.00 97.94 92 SER A N 1
ATOM 680 C CA . SER A 1 92 ? 12.761 2.816 -28.435 1.00 97.94 92 SER A CA 1
ATOM 681 C C . SER A 1 92 ? 12.082 1.452 -28.516 1.00 97.94 92 SER A C 1
ATOM 683 O O . SER A 1 92 ? 11.707 1.004 -29.608 1.00 97.94 92 SER A O 1
ATOM 685 N N . PHE A 1 93 ? 11.901 0.814 -27.362 1.00 97.31 93 PHE A N 1
ATOM 686 C CA . PHE A 1 93 ? 11.206 -0.461 -27.215 1.00 97.31 93 PHE A CA 1
ATOM 687 C C . PHE A 1 93 ? 10.400 -0.501 -25.922 1.00 97.31 93 PHE A C 1
ATOM 689 O O . PHE A 1 93 ? 10.927 -0.175 -24.863 1.00 97.31 93 PHE A O 1
ATOM 696 N N . THR A 1 94 ? 9.146 -0.935 -26.029 1.00 95.31 94 THR A N 1
ATOM 697 C CA . THR A 1 94 ? 8.248 -1.129 -24.888 1.00 95.31 94 THR A CA 1
ATOM 698 C C . THR A 1 94 ? 8.319 -2.574 -24.415 1.00 95.31 94 THR A C 1
ATOM 700 O O . THR A 1 94 ? 8.127 -3.496 -25.215 1.00 95.31 94 THR A O 1
ATOM 703 N N . PHE A 1 95 ? 8.573 -2.773 -23.127 1.00 93.62 95 PHE A N 1
ATOM 704 C CA . PHE A 1 95 ? 8.668 -4.089 -22.507 1.00 93.62 95 PHE A CA 1
ATOM 705 C C . PHE A 1 95 ? 7.316 -4.492 -21.930 1.00 93.62 95 PHE A C 1
ATOM 707 O O . PHE A 1 95 ? 6.732 -3.758 -21.149 1.00 93.62 95 PHE A O 1
ATOM 714 N N . THR A 1 96 ? 6.792 -5.651 -22.326 1.00 90.19 96 THR A N 1
ATOM 715 C CA . THR A 1 96 ? 5.438 -6.091 -21.938 1.00 90.19 96 THR A CA 1
ATOM 716 C C . THR A 1 96 ? 5.416 -7.425 -21.195 1.00 90.19 96 THR A C 1
ATOM 718 O O . THR A 1 96 ? 4.342 -7.978 -20.984 1.00 90.19 96 THR A O 1
ATOM 721 N N . GLU A 1 97 ? 6.579 -7.989 -20.872 1.00 87.62 97 GLU A N 1
ATOM 722 C CA . GLU A 1 97 ? 6.704 -9.266 -20.167 1.00 87.62 97 GLU A CA 1
ATOM 723 C C . GLU A 1 97 ? 7.798 -9.135 -19.101 1.00 87.62 97 GLU A C 1
ATOM 725 O O . GLU A 1 97 ? 8.885 -8.637 -19.392 1.00 87.62 97 GLU A O 1
ATOM 730 N N . ALA A 1 98 ? 7.518 -9.567 -17.871 1.00 87.69 98 ALA A N 1
ATOM 731 C CA . ALA A 1 98 ? 8.499 -9.534 -16.794 1.00 87.69 98 ALA A CA 1
ATOM 732 C C . ALA A 1 98 ? 9.624 -10.560 -17.021 1.00 87.69 98 ALA A C 1
ATOM 734 O O . ALA A 1 98 ? 9.407 -11.669 -17.522 1.00 87.69 98 ALA A O 1
ATOM 735 N N . GLY A 1 99 ? 10.840 -10.201 -16.617 1.00 88.31 99 GLY A N 1
ATOM 736 C CA . GLY A 1 99 ? 12.043 -11.021 -16.698 1.00 88.31 99 GLY A CA 1
ATOM 737 C C . GLY A 1 99 ? 13.292 -10.214 -17.049 1.00 88.31 99 GLY A C 1
ATOM 738 O O . GLY A 1 99 ? 13.241 -9.018 -17.324 1.00 88.31 99 GLY A O 1
ATOM 739 N N . THR A 1 100 ? 14.443 -10.883 -17.052 1.00 96.50 100 THR A N 1
ATOM 740 C CA . THR A 1 100 ? 15.721 -10.268 -17.433 1.00 96.50 100 THR A CA 1
ATOM 741 C C . THR A 1 100 ? 15.973 -10.425 -18.931 1.00 96.50 100 THR A C 1
ATOM 743 O O . THR A 1 100 ? 15.873 -11.523 -19.480 1.00 96.50 100 THR A O 1
ATOM 746 N N . TYR A 1 101 ? 16.329 -9.320 -19.579 1.00 97.88 101 TYR A N 1
ATOM 747 C CA . TYR A 1 101 ? 16.655 -9.205 -20.992 1.00 97.88 101 TYR A CA 1
ATOM 748 C C . TYR A 1 101 ? 18.137 -8.871 -21.149 1.00 97.88 101 TYR A C 1
ATOM 750 O O . TYR A 1 101 ? 18.537 -7.707 -21.081 1.00 97.88 101 TYR A O 1
ATOM 758 N N . ASP A 1 102 ? 18.951 -9.890 -21.407 1.00 97.94 102 ASP A N 1
ATOM 759 C CA . ASP A 1 102 ? 20.342 -9.686 -21.802 1.00 97.94 102 ASP A CA 1
ATOM 760 C C . ASP A 1 102 ? 20.391 -9.203 -23.249 1.00 97.94 102 ASP A C 1
ATOM 762 O O . ASP A 1 102 ? 19.756 -9.789 -24.133 1.00 97.94 102 ASP A O 1
ATOM 766 N N . TYR A 1 103 ? 21.190 -8.181 -23.538 1.00 98.19 103 TYR A N 1
ATOM 767 C CA . TYR A 1 103 ? 21.338 -7.666 -24.894 1.00 98.19 103 TYR A CA 1
ATOM 768 C C . TYR A 1 103 ? 22.759 -7.198 -25.204 1.00 98.19 103 TYR A C 1
ATOM 770 O O . TYR A 1 103 ? 23.625 -7.059 -24.340 1.00 98.19 103 TYR A O 1
ATOM 778 N N . LYS A 1 104 ? 23.027 -6.998 -26.497 1.00 98.00 104 LYS A N 1
ATOM 779 C CA . LYS A 1 104 ? 24.343 -6.587 -26.993 1.00 98.00 104 LYS A CA 1
ATOM 780 C C . LYS A 1 104 ? 24.275 -5.708 -28.235 1.00 98.00 104 LYS A C 1
ATOM 782 O O . LYS A 1 104 ? 23.253 -5.645 -28.919 1.00 98.00 104 LYS A O 1
ATOM 787 N N . CYS A 1 105 ? 25.426 -5.148 -28.607 1.00 97.75 105 CYS A N 1
ATOM 788 C CA . CYS A 1 105 ? 25.656 -4.637 -29.958 1.00 97.75 105 CYS A CA 1
ATOM 789 C C . CYS A 1 105 ? 26.153 -5.748 -30.897 1.00 97.75 105 CYS A C 1
ATOM 791 O O . CYS A 1 105 ? 27.141 -6.433 -30.624 1.00 97.75 105 CYS A O 1
ATOM 793 N N . ASN A 1 106 ? 25.524 -5.898 -32.065 1.00 97.25 106 ASN A N 1
ATOM 794 C CA . ASN A 1 106 ? 25.935 -6.885 -33.071 1.00 97.25 106 ASN A CA 1
ATOM 795 C C . ASN A 1 106 ? 27.234 -6.519 -33.804 1.00 97.25 106 ASN A C 1
ATOM 797 O O . ASN A 1 106 ? 27.872 -7.390 -34.397 1.00 97.25 106 ASN A O 1
ATOM 801 N N . TYR A 1 107 ? 27.634 -5.246 -33.782 1.00 96.25 107 TYR A N 1
ATOM 802 C CA . TYR A 1 107 ? 28.875 -4.787 -34.413 1.00 96.25 107 TYR A CA 1
ATOM 803 C C . TYR A 1 107 ? 30.086 -4.918 -33.488 1.00 96.25 107 TYR A C 1
ATOM 805 O O . TYR A 1 107 ? 31.200 -5.139 -33.964 1.00 96.25 107 TYR A O 1
ATOM 813 N N . HIS A 1 108 ? 29.866 -4.839 -32.173 1.00 90.88 108 HIS A N 1
ATOM 814 C CA . HIS A 1 108 ? 30.921 -4.792 -31.165 1.00 90.88 108 HIS A CA 1
ATOM 815 C C . HIS A 1 108 ? 30.601 -5.774 -30.040 1.00 90.88 108 HIS A C 1
ATOM 817 O O . HIS A 1 108 ? 29.821 -5.484 -29.140 1.00 90.88 108 HIS A O 1
ATOM 823 N N . SER A 1 109 ? 31.223 -6.952 -30.084 1.00 87.00 109 SER A N 1
ATOM 824 C CA . SER A 1 109 ? 30.888 -8.073 -29.196 1.00 87.00 109 SER A CA 1
ATOM 825 C C . SER A 1 109 ? 31.177 -7.839 -27.710 1.00 87.00 109 SER A C 1
ATOM 827 O O . SER A 1 109 ? 30.777 -8.666 -26.902 1.00 87.00 109 SER A O 1
ATOM 829 N N . SER A 1 110 ? 31.917 -6.784 -27.357 1.00 90.62 110 SER A N 1
ATOM 830 C CA . SER A 1 110 ? 32.190 -6.400 -25.967 1.00 90.62 110 SER A CA 1
ATOM 831 C C . SER A 1 110 ? 31.107 -5.514 -25.354 1.00 90.62 110 SER A C 1
ATOM 833 O O . SER A 1 110 ? 31.181 -5.243 -24.166 1.00 90.62 110 SER A O 1
ATOM 835 N N . MET A 1 111 ? 30.153 -5.026 -26.151 1.00 96.75 111 MET A N 1
ATOM 836 C CA . MET A 1 111 ? 29.051 -4.204 -25.659 1.00 96.75 111 MET A CA 1
ATOM 837 C C . MET A 1 111 ? 27.901 -5.115 -25.265 1.00 96.75 111 MET A C 1
ATOM 839 O O . MET A 1 111 ? 27.185 -5.599 -26.145 1.00 96.75 111 MET A O 1
ATOM 843 N N . THR A 1 112 ? 27.747 -5.342 -23.972 1.00 97.38 112 THR A N 1
ATOM 844 C CA . THR A 1 112 ? 26.655 -6.106 -23.363 1.00 97.38 112 THR A CA 1
ATOM 845 C C . THR A 1 112 ? 26.009 -5.266 -22.274 1.00 97.38 112 THR A C 1
ATOM 847 O O . THR A 1 112 ? 26.643 -4.336 -21.788 1.00 97.38 112 THR A O 1
ATOM 850 N N . ALA A 1 113 ? 24.758 -5.560 -21.957 1.00 97.56 113 ALA A N 1
ATOM 851 C CA . ALA A 1 113 ? 23.991 -4.921 -20.896 1.00 97.56 113 ALA A CA 1
ATOM 852 C C . ALA A 1 113 ? 22.752 -5.779 -20.600 1.00 97.56 113 ALA A C 1
ATOM 854 O O . ALA A 1 113 ? 22.414 -6.667 -21.395 1.00 97.56 113 ALA A O 1
ATOM 855 N N . ALA A 1 114 ? 22.085 -5.504 -19.485 1.00 96.88 114 ALA A N 1
ATOM 856 C CA . ALA A 1 114 ? 20.879 -6.202 -19.067 1.00 96.88 114 ALA A CA 1
ATOM 857 C C . ALA A 1 114 ? 19.778 -5.211 -18.671 1.00 96.88 114 ALA A C 1
ATOM 859 O O . ALA A 1 114 ? 20.033 -4.170 -18.067 1.00 96.88 114 ALA A O 1
ATOM 860 N N . ILE A 1 115 ? 18.536 -5.551 -19.014 1.00 97.56 115 ILE A N 1
ATOM 861 C CA . ILE A 1 115 ? 17.341 -4.869 -18.508 1.00 97.56 115 ILE A CA 1
ATOM 862 C C . ILE A 1 115 ? 16.541 -5.877 -17.691 1.00 97.56 115 ILE A C 1
ATOM 864 O O . ILE A 1 115 ? 16.178 -6.932 -18.207 1.00 97.56 115 ILE A O 1
ATOM 868 N N . THR A 1 116 ? 16.267 -5.570 -16.430 1.00 94.06 116 THR A N 1
ATOM 869 C CA . THR A 1 116 ? 15.356 -6.350 -15.590 1.00 94.06 116 THR A CA 1
ATOM 870 C C . THR A 1 116 ? 13.984 -5.703 -15.638 1.00 94.06 116 THR A C 1
ATOM 872 O O . THR A 1 116 ? 13.817 -4.573 -15.199 1.00 94.06 116 THR A O 1
ATOM 875 N N . VAL A 1 117 ? 13.007 -6.417 -16.185 1.00 92.81 117 VAL A N 1
ATOM 876 C CA . VAL A 1 117 ? 11.609 -5.989 -16.198 1.00 92.81 117 VAL A CA 1
ATOM 877 C C . VAL A 1 117 ? 10.912 -6.689 -15.045 1.00 92.81 117 VAL A C 1
ATOM 879 O O . VAL A 1 117 ? 10.834 -7.919 -15.031 1.00 92.81 117 VAL A O 1
ATOM 882 N N . VAL A 1 118 ? 10.437 -5.931 -14.072 1.00 83.38 118 VAL A N 1
ATOM 883 C CA . VAL A 1 118 ? 9.575 -6.448 -13.009 1.00 83.38 118 VAL A CA 1
ATOM 884 C C . VAL A 1 118 ? 8.121 -6.228 -13.412 1.00 83.38 118 VAL A C 1
ATOM 886 O O . VAL A 1 118 ? 7.832 -5.341 -14.213 1.00 83.38 118 VAL A O 1
ATOM 889 N N . GLU A 1 119 ? 7.199 -7.067 -12.937 1.00 77.25 119 GLU A N 1
ATOM 890 C CA . GLU A 1 119 ? 5.776 -6.697 -13.009 1.00 77.25 119 GLU A CA 1
ATOM 891 C C . GLU A 1 119 ? 5.623 -5.316 -12.352 1.00 77.25 119 GLU A C 1
ATOM 893 O O . GLU A 1 119 ? 6.386 -5.034 -11.424 1.00 77.25 119 GLU A O 1
ATOM 898 N N . PRO A 1 120 ? 4.702 -4.446 -12.814 1.00 61.84 120 PRO A N 1
ATOM 899 C CA . PRO A 1 120 ? 4.406 -3.265 -12.020 1.00 61.84 120 PRO A CA 1
ATOM 900 C C . PRO A 1 120 ? 3.950 -3.826 -10.681 1.00 61.84 120 PRO A C 1
ATOM 902 O O . PRO A 1 120 ? 3.123 -4.746 -10.686 1.00 61.84 120 PRO A O 1
ATOM 905 N N . ASP A 1 121 ? 4.532 -3.378 -9.574 1.00 60.00 121 ASP A N 1
ATOM 906 C CA . ASP A 1 121 ? 4.108 -3.868 -8.273 1.00 60.00 121 ASP A CA 1
ATOM 907 C C . ASP A 1 121 ? 2.624 -3.507 -8.119 1.00 60.00 121 ASP A C 1
ATOM 909 O O . ASP A 1 121 ? 2.238 -2.421 -7.710 1.00 60.00 121 ASP A O 1
ATOM 913 N N . SER A 1 122 ? 1.750 -4.450 -8.472 1.00 54.03 122 SER A N 1
ATOM 914 C CA . SER A 1 122 ? 0.431 -4.588 -7.887 1.00 54.03 122 SER A CA 1
ATOM 915 C C . SER A 1 122 ? 0.638 -5.349 -6.585 1.00 54.03 122 SER A C 1
ATOM 917 O O . SER A 1 122 ? 0.170 -6.481 -6.433 1.00 54.03 122 SER A O 1
ATOM 919 N N . GLY A 1 123 ? 1.515 -4.790 -5.758 1.00 55.03 123 GLY A N 1
ATOM 920 C CA . GLY A 1 123 ? 1.204 -4.529 -4.387 1.00 55.03 123 GLY A CA 1
ATOM 921 C C . GLY A 1 123 ? 0.529 -5.648 -3.635 1.00 55.03 123 GLY A C 1
ATOM 922 O O . GLY A 1 123 ? -0.678 -5.868 -3.734 1.00 55.03 123 GLY A O 1
ATOM 923 N N . ASN A 1 124 ? 1.319 -6.349 -2.837 1.00 71.25 124 ASN A N 1
ATOM 924 C CA . ASN A 1 124 ? 0.787 -7.002 -1.658 1.00 71.25 124 ASN A CA 1
ATOM 925 C C . ASN A 1 124 ? 0.562 -5.998 -0.519 1.00 71.25 124 ASN A C 1
ATOM 927 O O . ASN A 1 124 ? 0.384 -6.478 0.597 1.00 71.25 124 ASN A O 1
ATOM 931 N N . GLU A 1 125 ? 0.547 -4.672 -0.776 1.00 89.38 125 GLU A N 1
ATOM 932 C CA . GLU A 1 125 ? 0.307 -3.703 0.291 1.00 89.38 125 GLU A CA 1
ATOM 933 C C . GLU A 1 125 ? -0.977 -4.076 1.005 1.00 89.38 125 GLU A C 1
ATOM 935 O O . GLU A 1 125 ? -1.991 -4.487 0.425 1.00 89.38 125 GLU A O 1
ATOM 940 N N . ASN A 1 126 ? -0.909 -3.936 2.306 1.00 91.81 126 ASN A N 1
ATOM 941 C CA . ASN A 1 126 ? -1.946 -4.361 3.189 1.00 91.81 126 ASN A CA 1
ATOM 942 C C . ASN A 1 126 ? -2.198 -3.252 4.197 1.00 91.81 126 ASN A C 1
ATOM 944 O O . ASN A 1 126 ? -1.303 -2.516 4.606 1.00 91.81 126 ASN A O 1
ATOM 948 N N . ILE A 1 127 ? -3.456 -3.140 4.591 1.00 95.12 127 ILE A N 1
ATOM 949 C CA . ILE A 1 127 ? -3.882 -2.277 5.678 1.00 95.12 127 ILE A CA 1
ATOM 950 C C . ILE A 1 127 ? -4.790 -3.109 6.565 1.00 95.12 127 ILE A C 1
ATOM 952 O O . ILE A 1 127 ? -5.652 -3.830 6.060 1.00 95.12 127 ILE A O 1
ATOM 956 N N . THR A 1 128 ? -4.593 -3.041 7.874 1.00 91.81 128 THR A N 1
ATOM 957 C CA . THR A 1 128 ? -5.378 -3.783 8.862 1.00 91.81 128 THR A CA 1
ATOM 958 C C . THR A 1 128 ? -5.902 -2.845 9.932 1.00 91.81 128 THR A C 1
ATOM 960 O O . THR A 1 128 ? -5.253 -1.878 10.311 1.00 91.81 128 THR A O 1
ATOM 963 N N . VAL A 1 129 ? -7.102 -3.134 10.434 1.00 91.62 129 VAL A N 1
ATOM 964 C CA . VAL A 1 129 ? -7.591 -2.552 11.687 1.00 91.62 129 VAL A CA 1
ATOM 965 C C . VAL A 1 129 ? -7.304 -3.587 12.765 1.00 91.62 129 VAL A C 1
ATOM 967 O O . VAL A 1 129 ? -7.998 -4.601 12.839 1.00 91.62 129 VAL A O 1
ATOM 970 N N . ASN A 1 130 ? -6.252 -3.362 13.546 1.00 84.19 130 ASN A N 1
ATOM 971 C CA . ASN A 1 130 ? -5.741 -4.346 14.498 1.00 84.19 130 ASN A CA 1
ATOM 972 C C . ASN A 1 130 ? -6.672 -4.488 15.704 1.00 84.19 130 ASN A C 1
ATOM 974 O O . ASN A 1 130 ? -7.014 -5.603 16.098 1.00 84.19 130 ASN A O 1
ATOM 978 N N . HIS A 1 131 ? -7.124 -3.364 16.267 1.00 83.06 131 HIS A N 1
ATOM 979 C CA . HIS A 1 131 ? -8.109 -3.373 17.343 1.00 83.06 131 HIS A CA 1
ATOM 980 C C . HIS A 1 131 ? -8.947 -2.094 17.387 1.00 83.06 131 HIS A C 1
ATOM 982 O O . HIS A 1 131 ? -8.553 -1.040 16.886 1.00 83.06 131 HIS A O 1
ATOM 988 N N . VAL A 1 132 ? -10.101 -2.206 18.048 1.00 90.00 132 VAL A N 1
ATOM 989 C CA . VAL A 1 132 ? -10.925 -1.090 18.522 1.00 90.00 132 VAL A CA 1
ATOM 990 C C . VAL A 1 132 ? -11.281 -1.405 19.971 1.00 90.00 132 VAL A C 1
ATOM 992 O O . VAL A 1 132 ? -11.995 -2.370 20.234 1.00 90.00 132 VAL A O 1
ATOM 995 N N . ALA A 1 133 ? -10.733 -0.639 20.908 1.00 87.94 133 ALA A N 1
ATOM 996 C CA . ALA A 1 133 ? -10.791 -0.924 22.337 1.00 87.94 133 ALA A CA 1
ATOM 997 C C . ALA A 1 133 ? -11.399 0.247 23.112 1.00 87.94 133 ALA A C 1
ATOM 999 O O . ALA A 1 133 ? -11.167 1.412 22.784 1.00 87.94 133 ALA A O 1
ATOM 1000 N N . LEU A 1 134 ? -12.175 -0.071 24.147 1.00 89.69 134 LEU A N 1
ATOM 1001 C CA . LEU A 1 134 ? -12.710 0.914 25.079 1.00 89.69 134 LEU A CA 1
ATOM 1002 C C . LEU A 1 134 ? -11.558 1.549 25.870 1.00 89.69 134 LEU A C 1
ATOM 1004 O O . LEU A 1 134 ? -10.728 0.834 26.421 1.00 89.69 134 LEU A O 1
ATOM 1008 N N . VAL A 1 135 ? -11.520 2.880 25.929 1.00 88.69 135 VAL A N 1
ATOM 1009 C CA . VAL A 1 135 ? -10.520 3.626 26.714 1.00 88.69 135 VAL A CA 1
ATOM 1010 C C . VAL A 1 135 ? -11.045 3.893 28.116 1.00 88.69 135 VAL A C 1
ATOM 1012 O O . VAL A 1 135 ? -10.371 3.602 29.100 1.00 88.69 135 VAL A O 1
ATOM 1015 N N . ASP A 1 136 ? -12.257 4.436 28.212 1.00 81.69 136 ASP A N 1
ATOM 1016 C CA . ASP A 1 136 ? -12.914 4.706 29.483 1.00 81.69 136 ASP A CA 1
ATOM 1017 C C . ASP A 1 136 ? -14.438 4.693 29.351 1.00 81.69 136 ASP A C 1
ATOM 1019 O O . ASP A 1 136 ? -15.016 5.118 28.345 1.00 81.69 136 ASP A O 1
ATOM 1023 N N . THR A 1 137 ? -15.094 4.199 30.402 1.00 82.31 137 THR A N 1
ATOM 1024 C CA . THR A 1 137 ? -16.549 4.238 30.548 1.00 82.31 137 THR A CA 1
ATOM 1025 C C . THR A 1 137 ? -16.979 5.626 31.030 1.00 82.31 137 THR A C 1
ATOM 1027 O O . THR A 1 137 ? -16.554 6.049 32.114 1.00 82.31 137 THR A O 1
ATOM 1030 N N . PRO A 1 138 ? -17.848 6.344 30.300 1.00 78.56 138 PRO A N 1
ATOM 1031 C CA . PRO A 1 138 ? -18.326 7.632 30.763 1.00 78.56 138 PRO A CA 1
ATOM 1032 C C . PRO A 1 138 ? -19.205 7.482 32.022 1.00 78.56 138 PRO A C 1
ATOM 1034 O O . PRO A 1 138 ? -19.929 6.496 32.154 1.00 78.56 138 PRO A O 1
ATOM 1037 N N . PRO A 1 139 ? -19.241 8.488 32.922 1.00 73.56 139 PRO A N 1
ATOM 1038 C CA . PRO A 1 139 ? -20.047 8.441 34.150 1.00 73.56 139 PRO A CA 1
ATOM 1039 C C . PRO A 1 139 ? -21.560 8.350 33.916 1.00 73.56 139 PRO A C 1
ATOM 1041 O O . PRO A 1 139 ? -22.307 7.983 34.817 1.00 73.56 139 PRO A O 1
ATOM 1044 N N . HIS A 1 140 ? -22.025 8.744 32.729 1.00 72.88 140 HIS A N 1
ATOM 1045 C CA . HIS A 1 140 ? -23.427 8.686 32.343 1.00 72.88 140 HIS A CA 1
ATOM 1046 C C . HIS A 1 140 ? -23.552 8.028 30.971 1.00 72.88 140 HIS A C 1
ATOM 1048 O O . HIS A 1 140 ? -22.864 8.415 30.029 1.00 72.88 140 HIS A O 1
ATOM 1054 N N . LYS A 1 141 ? -24.495 7.089 30.835 1.00 68.62 141 LYS A N 1
ATOM 1055 C CA . LYS A 1 141 ? -24.736 6.321 29.598 1.00 68.62 141 LYS A CA 1
ATOM 1056 C C . LYS A 1 141 ? -25.085 7.164 28.362 1.00 68.62 141 LYS A C 1
ATOM 1058 O O . LYS A 1 141 ? -24.968 6.684 27.241 1.00 68.62 141 LYS A O 1
ATOM 1063 N N . GLU A 1 142 ? -25.519 8.403 28.574 1.00 75.44 142 GLU A N 1
ATOM 1064 C CA . GLU A 1 142 ? -25.903 9.378 27.542 1.00 75.44 142 GLU A CA 1
ATOM 1065 C C . GLU A 1 142 ? -24.714 10.203 27.020 1.00 75.44 142 GLU A C 1
ATOM 1067 O O . GLU A 1 142 ? -24.874 11.044 26.134 1.00 75.44 142 GLU A O 1
ATOM 1072 N N . TRP A 1 143 ? -23.535 10.043 27.623 1.00 84.81 143 TRP A N 1
ATOM 1073 C CA . TRP A 1 143 ? -22.327 10.752 27.217 1.00 84.81 143 TRP A CA 1
ATOM 1074 C C . TRP A 1 143 ? -21.561 9.963 26.159 1.00 84.81 143 TRP A C 1
ATOM 1076 O O . TRP A 1 143 ? -21.824 8.787 25.912 1.00 84.81 143 TRP A O 1
ATOM 1086 N N . GLU A 1 144 ? -20.619 10.644 25.514 1.00 87.50 144 GLU A N 1
ATOM 1087 C CA . GLU A 1 144 ? -19.735 10.014 24.542 1.00 87.50 144 GLU A CA 1
ATOM 1088 C C . GLU A 1 144 ? -18.779 9.045 25.240 1.00 87.50 144 GLU A C 1
ATOM 1090 O O . GLU A 1 144 ? -18.260 9.325 26.321 1.00 87.50 144 GLU A O 1
ATOM 1095 N N . TRP A 1 145 ? -18.570 7.904 24.597 1.00 89.94 145 TRP A N 1
ATOM 1096 C CA . TRP A 1 145 ? -17.659 6.852 25.009 1.00 89.94 145 TRP A CA 1
ATOM 1097 C C . TRP A 1 145 ? -16.361 6.995 24.228 1.00 89.94 145 TRP A C 1
ATOM 1099 O O . TRP A 1 145 ? -16.395 7.146 23.003 1.00 89.94 145 TRP A O 1
ATOM 1109 N N . ASN A 1 146 ? -15.227 6.922 24.917 1.00 89.00 146 ASN A N 1
ATOM 1110 C CA . ASN A 1 146 ? -13.931 7.006 24.262 1.00 89.00 146 ASN A CA 1
ATOM 1111 C C . ASN A 1 146 ? -13.465 5.614 23.852 1.00 89.00 146 ASN A C 1
ATOM 1113 O O . ASN A 1 146 ? -13.339 4.716 24.683 1.00 89.00 146 ASN A O 1
ATOM 1117 N N . TYR A 1 147 ? -13.178 5.458 22.568 1.00 90.88 147 TYR A N 1
ATOM 1118 C CA . TYR A 1 147 ? -12.589 4.255 22.001 1.00 90.88 147 TYR A CA 1
ATOM 1119 C C . TYR A 1 147 ? -11.278 4.612 21.319 1.00 90.88 147 TYR A C 1
ATOM 1121 O O . TYR A 1 147 ? -11.183 5.643 20.658 1.00 90.88 147 TYR A O 1
ATOM 1129 N N . SER A 1 148 ? -10.279 3.753 21.464 1.00 92.50 148 SER A N 1
ATOM 1130 C CA . SER A 1 148 ? -9.035 3.823 20.710 1.00 92.50 148 SER A CA 1
ATOM 1131 C C . SER A 1 148 ? -9.081 2.784 19.607 1.00 92.50 148 SER A C 1
ATOM 1133 O O . SER A 1 148 ? -9.480 1.642 19.850 1.00 92.50 148 SER A O 1
ATOM 1135 N N . TYR A 1 149 ? -8.681 3.165 18.402 1.00 93.12 149 TYR A N 1
ATOM 1136 C CA . TYR A 1 149 ? -8.457 2.221 17.319 1.00 93.12 149 TYR A CA 1
ATOM 1137 C C . TYR A 1 149 ? -7.006 2.279 16.859 1.00 93.12 149 TYR A C 1
ATOM 1139 O O . TYR A 1 149 ? -6.374 3.338 16.902 1.00 93.12 149 TYR A O 1
ATOM 1147 N N . GLN A 1 150 ? -6.516 1.135 16.388 1.00 94.00 150 GLN A N 1
ATOM 1148 C CA . GLN A 1 150 ? -5.205 1.006 15.769 1.00 94.00 150 GLN A CA 1
ATOM 1149 C C . GLN A 1 150 ? -5.350 0.507 14.334 1.00 94.00 150 GLN A C 1
ATOM 1151 O O . GLN A 1 150 ? -5.978 -0.529 14.090 1.00 94.00 150 GLN A O 1
ATOM 1156 N N . VAL A 1 151 ? -4.747 1.235 13.399 1.00 95.06 151 VAL A N 1
ATOM 1157 C CA . VAL A 1 151 ? -4.585 0.830 12.000 1.00 95.06 151 VAL A CA 1
ATOM 1158 C C . VAL A 1 151 ? -3.107 0.600 11.726 1.00 95.06 151 VAL A C 1
ATOM 1160 O O . VAL A 1 151 ? -2.280 1.376 12.190 1.00 95.06 151 VAL A O 1
ATOM 1163 N N . GLU A 1 152 ? -2.779 -0.441 10.974 1.00 94.50 152 GLU A N 1
ATOM 1164 C CA . GLU A 1 152 ? -1.411 -0.763 10.564 1.00 94.50 152 GLU A CA 1
ATOM 1165 C C . GLU A 1 152 ? -1.346 -0.920 9.050 1.00 94.50 152 GLU A C 1
ATOM 1167 O O . GLU A 1 152 ? -2.278 -1.444 8.432 1.00 94.50 152 GLU A O 1
ATOM 1172 N N . VAL A 1 153 ? -0.246 -0.464 8.462 1.00 95.44 153 VAL A N 1
ATOM 1173 C CA . VAL A 1 153 ? 0.091 -0.693 7.057 1.00 95.44 153 VAL A CA 1
ATOM 1174 C C . VAL A 1 153 ? 1.274 -1.642 6.964 1.00 95.44 153 VAL A C 1
ATOM 1176 O O . VAL A 1 153 ? 2.190 -1.590 7.775 1.00 95.44 153 VAL A O 1
ATOM 1179 N N . SER A 1 154 ? 1.247 -2.541 5.990 1.00 92.50 154 SER A N 1
ATOM 1180 C CA . SER A 1 154 ? 2.304 -3.531 5.783 1.00 92.50 154 SER A CA 1
ATOM 1181 C C . SER A 1 154 ? 2.477 -3.842 4.304 1.00 92.50 154 SER A C 1
ATOM 1183 O O . SER A 1 154 ? 1.612 -3.522 3.487 1.00 92.50 154 SER A O 1
ATOM 1185 N N . ASP A 1 155 ? 3.594 -4.482 3.979 1.00 89.12 155 ASP A N 1
ATOM 1186 C CA . ASP A 1 155 ? 4.016 -4.813 2.629 1.00 89.12 155 ASP A CA 1
ATOM 1187 C C . ASP A 1 155 ? 4.111 -3.578 1.700 1.00 89.12 155 ASP A C 1
ATOM 1189 O O . ASP A 1 155 ? 3.813 -3.666 0.509 1.00 89.12 155 ASP A O 1
ATOM 1193 N N . LEU A 1 156 ? 4.524 -2.420 2.237 1.00 88.25 156 LEU A N 1
ATOM 1194 C CA . LEU A 1 156 ? 4.645 -1.177 1.463 1.00 88.25 156 LEU A CA 1
ATOM 1195 C C . LEU A 1 156 ? 5.869 -1.173 0.535 1.00 88.25 156 LEU A C 1
ATOM 1197 O O . LEU A 1 156 ? 6.975 -1.567 0.917 1.00 88.25 156 LEU A O 1
ATOM 1201 N N . GLN A 1 157 ? 5.695 -0.658 -0.684 1.00 82.69 157 GLN A N 1
ATOM 1202 C CA . GLN A 1 157 ? 6.807 -0.473 -1.623 1.00 82.69 157 GLN A CA 1
ATOM 1203 C C . GLN A 1 157 ? 7.736 0.666 -1.186 1.00 82.69 157 GLN A C 1
ATOM 1205 O O . GLN A 1 157 ? 7.292 1.701 -0.687 1.00 82.69 157 GLN A O 1
ATOM 1210 N N . LEU A 1 158 ? 9.034 0.497 -1.451 1.00 77.25 158 LEU A N 1
ATOM 1211 C CA . LEU A 1 158 ? 10.037 1.543 -1.248 1.00 77.25 158 LEU A CA 1
ATOM 1212 C C . LEU A 1 158 ? 9.838 2.701 -2.235 1.00 77.25 158 LEU A C 1
ATOM 1214 O O . LEU A 1 158 ? 9.457 2.483 -3.381 1.00 77.25 158 LEU A O 1
ATOM 1218 N N . ASP A 1 159 ? 10.168 3.917 -1.797 1.00 78.19 159 ASP A N 1
ATOM 1219 C CA . ASP A 1 159 ? 10.120 5.154 -2.596 1.00 78.19 159 ASP A CA 1
ATOM 1220 C C . ASP A 1 159 ? 8.721 5.545 -3.130 1.00 78.19 159 ASP A C 1
ATOM 1222 O O . ASP A 1 159 ? 8.607 6.425 -3.987 1.00 78.19 159 ASP A O 1
ATOM 1226 N N . VAL A 1 160 ? 7.652 4.950 -2.593 1.00 83.00 160 VAL A N 1
ATOM 1227 C CA . VAL A 1 160 ? 6.257 5.337 -2.849 1.00 83.00 160 VAL A CA 1
ATOM 1228 C C . VAL A 1 160 ? 5.703 6.036 -1.610 1.00 83.00 160 VAL A C 1
ATOM 1230 O O . VAL A 1 160 ? 5.927 5.593 -0.487 1.00 83.00 160 VAL A O 1
ATOM 1233 N N . ASN A 1 161 ? 4.976 7.137 -1.809 1.00 89.56 161 ASN A N 1
ATOM 1234 C CA . ASN A 1 161 ? 4.265 7.808 -0.722 1.00 89.56 161 ASN A CA 1
ATOM 1235 C C . ASN A 1 161 ? 2.839 7.266 -0.647 1.00 89.56 161 ASN A C 1
ATOM 1237 O O . ASN A 1 161 ? 2.171 7.141 -1.680 1.00 89.56 161 ASN A O 1
ATOM 1241 N N . TYR A 1 162 ? 2.361 7.009 0.568 1.00 93.12 162 TYR A N 1
ATOM 1242 C CA . TYR A 1 162 ? 1.021 6.487 0.807 1.00 93.12 162 TYR A CA 1
ATOM 1243 C C . TYR A 1 162 ? 0.170 7.451 1.628 1.00 93.12 162 TYR A C 1
ATOM 1245 O O . TYR A 1 162 ? 0.672 8.259 2.406 1.00 93.12 162 TYR A O 1
ATOM 1253 N N . ILE A 1 163 ? -1.145 7.366 1.437 1.00 93.94 163 ILE A N 1
ATOM 1254 C CA . ILE A 1 163 ? -2.140 7.977 2.320 1.00 93.94 163 ILE A CA 1
ATOM 1255 C C . ILE A 1 163 ? -3.160 6.905 2.676 1.00 93.94 163 ILE A C 1
ATOM 1257 O O . ILE A 1 163 ? -3.691 6.227 1.791 1.00 93.94 163 ILE A O 1
ATOM 1261 N N . ALA A 1 164 ? -3.483 6.791 3.960 1.00 95.19 164 ALA A N 1
ATOM 1262 C CA . ALA A 1 164 ? -4.630 6.025 4.415 1.00 95.19 164 ALA A CA 1
ATOM 1263 C C . ALA A 1 164 ? -5.788 6.962 4.787 1.00 95.19 164 ALA A C 1
ATOM 1265 O O . ALA A 1 164 ? -5.617 7.960 5.486 1.00 95.19 164 ALA A O 1
ATOM 1266 N N . VAL A 1 165 ? -6.990 6.627 4.324 1.00 93.31 165 VAL A N 1
ATOM 1267 C CA . VAL A 1 165 ? -8.236 7.308 4.693 1.00 93.31 165 VAL A CA 1
ATOM 1268 C C . VAL A 1 165 ? -9.023 6.390 5.614 1.00 93.31 165 VAL A C 1
ATOM 1270 O O . VAL A 1 165 ? -9.354 5.260 5.241 1.00 93.31 165 VAL A O 1
ATOM 1273 N N . ILE A 1 166 ? -9.316 6.872 6.819 1.00 93.25 166 ILE A N 1
ATOM 1274 C CA . ILE A 1 166 ? -9.963 6.107 7.883 1.00 93.25 166 ILE A CA 1
ATOM 1275 C C . ILE A 1 166 ? -11.334 6.718 8.148 1.00 93.25 166 ILE A C 1
ATOM 1277 O O . ILE A 1 166 ? -11.462 7.849 8.613 1.00 93.25 166 ILE A O 1
ATOM 1281 N N . LEU A 1 167 ? -12.377 5.946 7.852 1.00 90.75 167 LEU A N 1
ATOM 1282 C CA . LEU A 1 167 ? -13.765 6.368 7.977 1.00 90.75 167 LEU A CA 1
ATOM 1283 C C . LEU A 1 167 ? -14.455 5.586 9.089 1.00 90.75 167 LEU A C 1
ATOM 1285 O O . LEU A 1 167 ? -14.587 4.367 8.991 1.00 90.75 167 LEU A O 1
ATOM 1289 N N . ILE A 1 168 ? -14.968 6.291 10.096 1.00 91.69 168 ILE A N 1
ATOM 1290 C CA . ILE A 1 168 ? -15.835 5.717 11.130 1.00 91.69 168 ILE A CA 1
ATOM 1291 C C . ILE A 1 168 ? -17.257 6.211 10.912 1.00 91.69 168 ILE A C 1
ATOM 1293 O O . ILE A 1 168 ? -17.512 7.417 10.895 1.00 91.69 168 ILE A O 1
ATOM 1297 N N . LYS A 1 169 ? -18.212 5.288 10.778 1.00 89.31 169 LYS A N 1
ATOM 1298 C CA . LYS A 1 169 ? -19.616 5.643 10.557 1.00 89.31 169 LYS A CA 1
ATOM 1299 C C . LYS A 1 169 ? -20.561 4.786 11.390 1.00 89.31 169 LYS A C 1
ATOM 1301 O O . LYS A 1 169 ? -20.387 3.576 11.503 1.00 89.31 169 LYS A O 1
ATOM 1306 N N . GLN A 1 170 ? -21.602 5.426 11.922 1.00 89.75 170 GLN A N 1
ATOM 1307 C CA . GLN A 1 170 ? -22.708 4.731 12.569 1.00 89.75 170 GLN A CA 1
ATOM 1308 C C . GLN A 1 170 ? -23.544 3.966 11.531 1.00 89.75 170 GLN A C 1
ATOM 1310 O O . GLN A 1 170 ? -23.972 4.512 10.508 1.00 89.75 170 GLN A O 1
ATOM 1315 N N . ILE A 1 171 ? -23.789 2.687 11.791 1.00 86.31 171 ILE A N 1
ATOM 1316 C CA . ILE A 1 171 ? -24.611 1.827 10.946 1.00 86.31 171 ILE A CA 1
ATOM 1317 C C . ILE A 1 171 ? -26.075 2.269 11.064 1.00 86.31 171 ILE A C 1
ATOM 1319 O O . ILE A 1 171 ? -26.594 2.484 12.155 1.00 86.31 171 ILE A O 1
ATOM 1323 N N . GLY A 1 172 ? -26.750 2.397 9.919 1.00 75.88 172 GLY A N 1
ATOM 1324 C CA . GLY A 1 172 ? -28.163 2.782 9.852 1.00 75.88 172 GLY A CA 1
ATOM 1325 C C . GLY A 1 172 ? -28.422 4.286 9.734 1.00 75.88 172 GLY A C 1
ATOM 1326 O O . GLY A 1 172 ? -29.552 4.654 9.419 1.00 75.88 172 GLY A O 1
ATOM 1327 N N . ASP A 1 173 ? -27.401 5.133 9.897 1.00 70.94 173 ASP A N 1
ATOM 1328 C CA . ASP A 1 173 ? -27.503 6.564 9.604 1.00 70.94 173 ASP A CA 1
ATOM 1329 C C . ASP A 1 173 ? -27.293 6.823 8.098 1.00 70.94 173 ASP A C 1
ATOM 1331 O O . ASP A 1 173 ? -26.270 6.454 7.498 1.00 70.94 173 ASP A O 1
ATOM 1335 N N . ASP A 1 174 ? -28.300 7.408 7.449 1.00 62.34 174 ASP A N 1
ATOM 1336 C CA . ASP A 1 174 ? -28.246 7.819 6.048 1.00 62.34 174 ASP A CA 1
ATOM 1337 C C . ASP A 1 174 ? -27.691 9.239 5.866 1.00 62.34 174 ASP A C 1
ATOM 1339 O O . ASP A 1 174 ? -27.372 9.622 4.733 1.00 62.34 174 ASP A O 1
ATOM 1343 N N . GLU A 1 175 ? -27.481 9.991 6.952 1.00 62.78 175 GLU A N 1
ATOM 1344 C CA . GLU A 1 175 ? -26.739 11.242 6.909 1.00 62.78 175 GLU A CA 1
ATOM 1345 C C . GLU A 1 175 ? -25.234 10.968 6.733 1.00 62.78 175 GLU A C 1
ATOM 1347 O O . GLU A 1 175 ? -24.617 10.080 7.330 1.00 62.78 175 GLU A O 1
ATOM 1352 N N . TRP A 1 176 ? -24.618 11.720 5.820 1.00 51.97 176 TRP A N 1
ATOM 1353 C CA . TRP A 1 176 ? -23.168 11.739 5.644 1.00 51.97 176 TRP A CA 1
ATOM 1354 C C . TRP A 1 176 ? -22.552 12.479 6.841 1.00 51.97 176 TRP A C 1
ATOM 1356 O O . TRP A 1 176 ? -22.333 13.686 6.768 1.00 51.97 176 TRP A O 1
ATOM 1366 N N . GLY A 1 177 ? -22.352 11.767 7.952 1.00 50.69 177 GLY A N 1
ATOM 1367 C CA . GLY A 1 177 ? -21.866 12.319 9.224 1.00 50.69 177 GLY A CA 1
ATOM 1368 C C . GLY A 1 177 ? -20.765 11.499 9.905 1.00 50.69 177 GLY A C 1
ATOM 1369 O O . GLY A 1 177 ? -20.548 11.666 11.100 1.00 50.69 177 GLY A O 1
ATOM 1370 N N . GLY A 1 178 ? -20.095 10.600 9.177 1.00 59.41 178 GLY A N 1
ATOM 1371 C CA . GLY A 1 178 ? -18.969 9.836 9.722 1.00 59.41 178 GLY A CA 1
ATOM 1372 C C . GLY A 1 178 ? -17.767 10.723 10.062 1.00 59.41 178 GLY A C 1
ATOM 1373 O O . GLY A 1 178 ? -17.599 11.797 9.482 1.00 59.41 178 GLY A O 1
ATOM 1374 N N . LEU A 1 179 ? -16.937 10.266 10.997 1.00 69.25 179 LEU A N 1
ATOM 1375 C CA . LEU A 1 179 ? -15.641 10.881 11.268 1.00 69.25 179 LEU A CA 1
ATOM 1376 C C . LEU A 1 179 ? -14.656 10.378 10.211 1.00 69.25 179 LEU A C 1
ATOM 1378 O O . LEU A 1 179 ? -14.462 9.170 10.076 1.00 69.25 179 LEU A O 1
ATOM 1382 N N . ASP A 1 180 ? -14.107 11.312 9.439 1.00 76.31 180 ASP A N 1
ATOM 1383 C CA . ASP A 1 180 ? -13.076 11.066 8.432 1.00 76.31 180 ASP A CA 1
ATOM 1384 C C . ASP A 1 180 ? -11.736 11.560 8.971 1.00 76.31 180 ASP A C 1
ATOM 1386 O O . ASP A 1 180 ? -11.638 12.694 9.457 1.00 76.31 180 ASP A O 1
ATOM 1390 N N . TRP A 1 181 ? -10.730 10.696 8.906 1.00 84.12 181 TRP A N 1
ATOM 1391 C CA . TRP A 1 181 ? -9.370 11.003 9.299 1.00 84.12 181 TRP A CA 1
ATOM 1392 C C . TRP A 1 181 ? -8.384 10.593 8.208 1.00 84.12 181 TRP A C 1
ATOM 1394 O O . TRP A 1 181 ? -8.427 9.477 7.691 1.00 84.12 181 TRP A O 1
ATOM 1404 N N . TRP A 1 182 ? -7.486 11.518 7.879 1.00 87.56 182 TRP A N 1
ATOM 1405 C CA . TRP A 1 182 ? -6.446 11.332 6.878 1.00 87.56 182 TRP A CA 1
ATOM 1406 C C . TRP A 1 182 ? -5.143 11.038 7.602 1.00 87.56 182 TRP A C 1
ATOM 1408 O O . TRP A 1 182 ? -4.724 11.813 8.461 1.00 87.56 182 TRP A O 1
ATOM 1418 N N . TRP A 1 183 ? -4.531 9.917 7.256 1.00 89.88 183 TRP A N 1
ATOM 1419 C CA . TRP A 1 183 ? -3.206 9.543 7.709 1.00 89.88 183 TRP A CA 1
ATOM 1420 C C . TRP A 1 183 ? -2.245 9.684 6.527 1.00 89.88 183 TRP A C 1
ATOM 1422 O O . TRP A 1 183 ? -2.242 8.853 5.618 1.00 89.88 183 TRP A O 1
ATOM 1432 N N . ASP A 1 184 ? -1.521 10.804 6.494 1.00 87.31 184 ASP A N 1
ATOM 1433 C CA . ASP A 1 184 ? -0.694 11.257 5.369 1.00 87.31 184 ASP A CA 1
ATOM 1434 C C . ASP A 1 184 ? 0.810 11.347 5.683 1.00 87.31 184 ASP A C 1
ATOM 1436 O O . ASP A 1 184 ? 1.594 11.720 4.811 1.00 87.31 184 ASP A O 1
ATOM 1440 N N . ASP A 1 185 ? 1.217 10.971 6.896 1.00 87.50 185 ASP A N 1
ATOM 1441 C CA . ASP A 1 185 ? 2.600 10.875 7.372 1.00 87.50 185 ASP A CA 1
ATOM 1442 C C . ASP A 1 185 ? 3.056 9.415 7.555 1.00 87.50 185 ASP A C 1
ATOM 1444 O O . ASP A 1 185 ? 3.779 9.099 8.492 1.00 87.50 185 ASP A O 1
ATOM 1448 N N . ILE A 1 186 ? 2.633 8.514 6.659 1.00 89.69 186 ILE A N 1
ATOM 1449 C CA . ILE A 1 186 ? 3.161 7.141 6.592 1.00 89.69 186 ILE A CA 1
ATOM 1450 C C . ILE A 1 186 ? 4.615 7.216 6.106 1.00 89.69 186 ILE A C 1
ATOM 1452 O O . ILE A 1 186 ? 4.873 7.608 4.964 1.00 89.69 186 ILE A O 1
ATOM 1456 N N . GLU A 1 187 ? 5.561 6.866 6.974 1.00 83.88 187 GLU A N 1
ATOM 1457 C CA . GLU A 1 187 ? 7.003 6.941 6.727 1.00 83.88 187 GLU A CA 1
ATOM 1458 C C . GLU A 1 187 ? 7.574 5.609 6.217 1.00 83.88 187 GLU A C 1
ATOM 1460 O O . GLU A 1 187 ? 8.615 5.603 5.550 1.00 83.88 187 GLU A O 1
ATOM 1465 N N . GLY A 1 188 ? 6.902 4.485 6.483 1.00 80.62 188 GLY A N 1
ATOM 1466 C CA . GLY A 1 188 ? 7.379 3.178 6.058 1.00 80.62 188 GLY A CA 1
ATOM 1467 C C . GLY A 1 188 ? 6.476 1.984 6.359 1.00 80.62 188 GLY A C 1
ATOM 1468 O O . GLY A 1 188 ? 5.348 2.079 6.838 1.00 80.62 188 GLY A O 1
ATOM 1469 N N . ASP A 1 189 ? 7.007 0.819 5.996 1.00 85.19 189 ASP A N 1
ATOM 1470 C CA . ASP A 1 189 ? 6.378 -0.481 6.196 1.00 85.19 189 ASP A CA 1
ATOM 1471 C C . ASP A 1 189 ? 6.242 -0.835 7.686 1.00 85.19 189 ASP A C 1
ATOM 1473 O O . ASP A 1 189 ? 7.211 -0.726 8.439 1.00 85.19 189 ASP A O 1
ATOM 1477 N N . GLY A 1 190 ? 5.062 -1.307 8.098 1.00 87.38 190 GLY A N 1
ATOM 1478 C CA . GLY A 1 190 ? 4.761 -1.653 9.490 1.00 87.38 190 GLY A CA 1
ATOM 1479 C C . GLY A 1 190 ? 4.332 -0.468 10.358 1.00 87.38 190 GLY A C 1
ATOM 1480 O O . GLY A 1 190 ? 4.132 -0.646 11.562 1.00 87.38 190 GLY A O 1
ATOM 1481 N N . ASP A 1 191 ? 4.191 0.729 9.784 1.00 92.75 191 ASP A N 1
ATOM 1482 C CA . ASP A 1 191 ? 3.737 1.898 10.528 1.00 92.75 191 ASP A CA 1
ATOM 1483 C C . ASP A 1 191 ? 2.340 1.675 11.114 1.00 92.75 191 ASP A C 1
ATOM 1485 O O .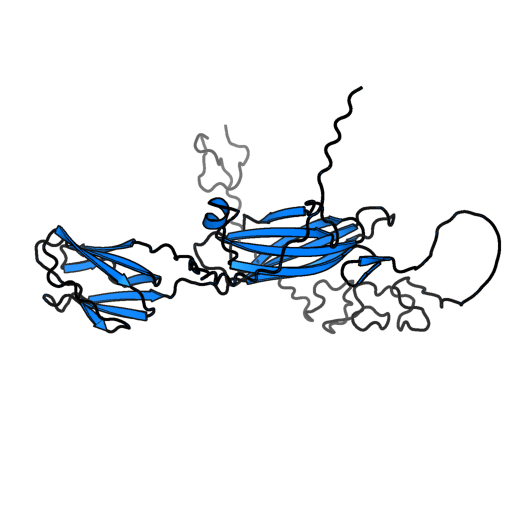 ASP A 1 191 ? 1.472 1.017 10.528 1.00 92.75 191 ASP A O 1
ATOM 1489 N N . GLN A 1 192 ? 2.115 2.267 12.287 1.00 93.25 192 GLN A N 1
ATOM 1490 C CA . GLN A 1 192 ? 0.867 2.148 13.028 1.00 93.25 192 GLN A CA 1
ATOM 1491 C C . GLN A 1 192 ? 0.302 3.515 13.388 1.00 93.25 192 GLN A C 1
ATOM 1493 O O . GLN A 1 192 ? 0.993 4.387 13.916 1.00 93.25 192 GLN A O 1
ATOM 1498 N N . TYR A 1 193 ? -1.004 3.654 13.200 1.00 91.88 193 TYR A N 1
ATOM 1499 C CA . TYR A 1 193 ? -1.766 4.824 13.589 1.00 91.88 193 TYR A CA 1
ATOM 1500 C C . TYR A 1 193 ? -2.721 4.487 14.724 1.00 91.88 193 TYR A C 1
ATOM 1502 O O . TYR A 1 193 ? -3.608 3.647 14.572 1.00 91.88 193 TYR A O 1
ATOM 1510 N N . ASN A 1 194 ? -2.551 5.169 15.855 1.00 91.44 194 ASN A N 1
ATOM 1511 C CA . ASN A 1 194 ? -3.386 5.012 17.041 1.00 91.44 194 ASN A CA 1
ATOM 1512 C C . ASN A 1 194 ? -4.146 6.314 17.295 1.00 91.44 194 ASN A C 1
ATOM 1514 O O . ASN A 1 194 ? -3.535 7.380 17.403 1.00 91.44 194 ASN A O 1
ATOM 1518 N N . TYR A 1 195 ? -5.469 6.238 17.423 1.00 91.19 195 TYR A N 1
ATOM 1519 C CA . TYR A 1 195 ? -6.288 7.425 17.659 1.00 91.19 195 TYR A CA 1
ATOM 1520 C C . TYR A 1 195 ? -7.476 7.142 18.563 1.00 91.19 195 TYR A C 1
ATOM 1522 O O . TYR A 1 195 ? -8.167 6.134 18.418 1.00 91.19 195 TYR A O 1
ATOM 1530 N N . THR A 1 196 ? -7.746 8.091 19.459 1.00 90.25 196 THR A N 1
ATOM 1531 C CA . THR A 1 196 ? -8.899 8.046 20.355 1.00 90.25 196 THR A CA 1
ATOM 1532 C C . THR A 1 196 ? -10.039 8.879 19.796 1.00 90.25 196 THR A C 1
ATOM 1534 O O . THR A 1 196 ? -9.884 10.065 19.505 1.00 90.25 196 THR A O 1
ATOM 1537 N N . VAL A 1 197 ? -11.211 8.266 19.709 1.00 89.81 197 VAL A N 1
ATOM 1538 C CA . VAL A 1 197 ? -12.445 8.872 19.230 1.00 89.81 197 VAL A CA 1
ATOM 1539 C C . VAL A 1 197 ? -13.528 8.816 20.304 1.00 89.81 197 VAL A C 1
ATOM 1541 O O . VAL A 1 197 ? -13.678 7.810 20.993 1.00 89.81 197 VAL A O 1
ATOM 1544 N N . SER A 1 198 ? -14.299 9.894 20.430 1.00 91.56 198 SER A N 1
ATOM 1545 C CA . SER A 1 198 ? -15.465 9.975 21.314 1.00 91.56 198 SER A CA 1
ATOM 1546 C C . SER A 1 198 ? -16.734 9.742 20.491 1.00 91.56 198 SER A C 1
ATOM 1548 O O . SER A 1 198 ? -17.019 10.499 19.562 1.00 91.56 198 SER A O 1
ATOM 1550 N N . LEU A 1 199 ? -17.479 8.675 20.791 1.00 90.62 199 LEU A N 1
ATOM 1551 C CA . LEU A 1 199 ? -18.650 8.239 20.022 1.00 90.62 199 LEU A CA 1
ATOM 1552 C C . LEU A 1 199 ? -19.878 8.070 20.919 1.00 90.62 199 LEU A C 1
ATOM 1554 O O . LEU A 1 199 ? -19.781 7.702 22.086 1.00 90.62 199 LEU A O 1
ATOM 1558 N N . GLN A 1 200 ? -21.062 8.309 20.362 1.00 89.94 200 GLN A N 1
ATOM 1559 C CA . GLN A 1 200 ? -22.320 7.957 21.023 1.00 89.94 200 GLN A CA 1
ATOM 1560 C C . GLN A 1 200 ? -22.536 6.441 20.995 1.00 89.94 200 GLN A C 1
ATOM 1562 O O . GLN A 1 200 ? -21.972 5.741 20.159 1.00 89.94 200 GLN A O 1
ATOM 1567 N N . ARG A 1 201 ? -23.388 5.925 21.888 1.00 89.19 201 ARG A N 1
ATOM 1568 C CA . ARG A 1 201 ? -23.763 4.504 21.880 1.00 89.19 201 ARG A CA 1
ATOM 1569 C C . ARG A 1 201 ? -24.370 4.113 20.534 1.00 89.19 201 ARG A C 1
ATOM 1571 O O . ARG A 1 201 ? -25.211 4.831 19.986 1.00 89.19 201 ARG A O 1
ATOM 1578 N N . GLY A 1 202 ? -23.977 2.959 20.010 1.00 90.75 202 GLY A N 1
ATOM 1579 C CA . GLY A 1 202 ? -24.487 2.508 18.724 1.00 90.75 202 GLY A CA 1
ATOM 1580 C C . GLY A 1 202 ? -23.648 1.437 18.048 1.00 90.75 202 GLY A C 1
ATOM 1581 O O . GLY A 1 202 ? -22.625 0.988 18.560 1.00 90.75 202 GLY A O 1
ATOM 1582 N N . CYS A 1 203 ? -24.109 1.052 16.862 1.00 92.06 203 CYS A N 1
ATOM 1583 C CA . CYS A 1 203 ? -23.393 0.165 15.957 1.00 92.06 203 CYS A CA 1
ATOM 1584 C C . CYS A 1 203 ? -22.549 1.001 15.008 1.00 92.06 203 CYS A C 1
ATOM 1586 O O . CYS A 1 203 ? -23.087 1.891 14.350 1.00 92.06 203 CYS A O 1
ATOM 1588 N N . TYR A 1 204 ? -21.261 0.705 14.911 1.00 92.81 204 TYR A N 1
ATOM 1589 C CA . TYR A 1 204 ? -20.332 1.429 14.058 1.00 92.81 204 TYR A CA 1
ATOM 1590 C C . TYR A 1 204 ? -19.545 0.459 13.192 1.00 92.81 204 TYR A C 1
ATOM 1592 O O . TYR A 1 204 ? -19.397 -0.717 13.517 1.00 92.81 204 TYR A O 1
ATOM 1600 N N . PHE A 1 205 ? -19.022 0.981 12.094 1.00 90.69 205 PHE A N 1
ATOM 1601 C CA . PHE A 1 205 ? -17.930 0.342 11.386 1.00 90.69 205 PHE A CA 1
ATOM 1602 C C . PHE A 1 205 ? -16.790 1.328 11.198 1.00 90.69 205 PHE A C 1
ATOM 1604 O O . PHE A 1 205 ? -17.011 2.540 11.094 1.00 90.69 205 PHE A O 1
ATOM 1611 N N . ILE A 1 206 ? -15.583 0.784 11.129 1.00 92.25 206 ILE A N 1
ATOM 1612 C CA . ILE A 1 206 ? -14.384 1.472 10.674 1.00 92.25 206 ILE A CA 1
ATOM 1613 C C . ILE A 1 206 ? -13.962 0.868 9.336 1.00 92.25 206 ILE A C 1
ATOM 1615 O O . ILE A 1 206 ? -13.905 -0.352 9.177 1.00 92.25 206 ILE A O 1
ATOM 1619 N N . ASN A 1 207 ? -13.719 1.734 8.358 1.00 92.00 207 ASN A N 1
ATOM 1620 C CA . ASN A 1 207 ? -13.217 1.377 7.040 1.00 92.00 207 ASN A CA 1
ATOM 1621 C C . ASN A 1 207 ? -11.920 2.148 6.790 1.00 92.00 207 ASN A C 1
ATOM 1623 O O . ASN A 1 207 ? -11.957 3.369 6.644 1.00 92.00 207 ASN A O 1
ATOM 1627 N N . ALA A 1 208 ? -10.800 1.436 6.740 1.00 94.56 208 ALA A N 1
ATOM 1628 C CA . ALA A 1 208 ? -9.492 1.984 6.412 1.00 94.56 208 ALA A CA 1
ATOM 1629 C C . ALA A 1 208 ? -9.172 1.648 4.952 1.00 94.56 208 ALA A C 1
ATOM 1631 O O . ALA A 1 208 ? -9.335 0.506 4.527 1.00 94.56 208 ALA A O 1
ATOM 1632 N N . SER A 1 209 ? -8.779 2.638 4.157 1.00 94.56 209 SER A N 1
ATOM 1633 C CA . SER A 1 209 ? -8.457 2.468 2.735 1.00 94.56 209 SER A CA 1
ATOM 1634 C C . SER A 1 209 ? -7.104 3.097 2.433 1.00 94.56 209 SER A C 1
ATOM 1636 O O . SER A 1 209 ? -6.898 4.260 2.765 1.00 94.56 209 SER A O 1
ATOM 1638 N N . LEU A 1 210 ? -6.208 2.330 1.816 1.00 95.06 210 LEU A N 1
ATOM 1639 C CA . LEU A 1 210 ? -4.850 2.738 1.466 1.00 95.06 210 LEU A CA 1
ATOM 1640 C C . LEU A 1 210 ? -4.776 3.152 -0.007 1.00 95.06 210 LEU A C 1
ATOM 1642 O O . LEU A 1 210 ? -5.335 2.472 -0.872 1.00 95.06 210 LEU A O 1
ATOM 1646 N N . TYR A 1 211 ? -4.061 4.238 -0.279 1.00 92.44 211 TYR A N 1
ATOM 1647 C CA . TYR A 1 211 ? -3.860 4.808 -1.609 1.00 92.44 211 TYR A CA 1
ATOM 1648 C C . TYR A 1 211 ? -2.400 5.223 -1.791 1.00 92.44 211 TYR A C 1
ATOM 1650 O O . TYR A 1 211 ? -1.733 5.578 -0.817 1.00 92.44 211 TYR A O 1
ATOM 1658 N N . GLU A 1 212 ? -1.938 5.294 -3.039 1.00 91.62 212 GLU A N 1
ATOM 1659 C CA . GLU A 1 212 ? -0.769 6.117 -3.362 1.00 91.62 212 GLU A CA 1
ATOM 1660 C C . GLU A 1 212 ? -1.131 7.596 -3.170 1.00 91.62 212 GLU A C 1
ATOM 1662 O O . GLU A 1 212 ? -2.187 8.056 -3.627 1.00 91.62 212 GLU A O 1
ATOM 1667 N N . SER A 1 213 ? -0.257 8.365 -2.517 1.00 91.62 213 SER A N 1
ATOM 1668 C CA . SER A 1 213 ? -0.524 9.773 -2.209 1.00 91.62 213 SER A CA 1
ATOM 1669 C C . SER A 1 213 ? -0.778 10.597 -3.470 1.00 91.62 213 SER A C 1
ATOM 1671 O O . SER A 1 213 ? -1.657 11.458 -3.474 1.00 91.62 213 SER A O 1
ATOM 1673 N N . ASP A 1 214 ? -0.015 10.360 -4.540 1.00 87.94 214 ASP A N 1
ATOM 1674 C CA . ASP A 1 214 ? -0.125 11.131 -5.781 1.00 87.94 214 ASP A CA 1
ATOM 1675 C C . ASP A 1 214 ? -1.443 10.851 -6.516 1.00 87.94 214 ASP A C 1
ATOM 1677 O O . ASP A 1 214 ? -2.074 11.791 -7.009 1.00 87.94 214 ASP A O 1
ATOM 1681 N N . ASP A 1 215 ? -1.904 9.594 -6.538 1.00 85.94 215 ASP A N 1
ATOM 1682 C CA . ASP A 1 215 ? -3.183 9.220 -7.152 1.00 85.94 215 ASP A CA 1
ATOM 1683 C C . ASP A 1 215 ? -4.348 9.889 -6.407 1.00 85.94 215 ASP A C 1
ATOM 1685 O O . ASP A 1 215 ? -5.125 10.644 -7.006 1.00 85.94 215 ASP A O 1
ATOM 1689 N N . LEU A 1 216 ? -4.385 9.741 -5.074 1.00 90.62 216 LEU A N 1
ATOM 1690 C CA . LEU A 1 216 ? -5.427 10.327 -4.227 1.00 90.62 216 LEU A CA 1
ATOM 1691 C C . LEU A 1 216 ? -5.466 11.858 -4.304 1.00 90.62 216 LEU A C 1
ATOM 1693 O O . LEU A 1 216 ? -6.540 12.447 -4.439 1.00 90.62 216 LEU A O 1
ATOM 1697 N N . ASN A 1 217 ? -4.306 12.517 -4.259 1.00 88.75 217 ASN A N 1
ATOM 1698 C CA . ASN A 1 217 ? -4.225 13.976 -4.337 1.00 88.75 217 ASN A CA 1
ATOM 1699 C C . ASN A 1 217 ? -4.565 14.526 -5.731 1.00 88.75 217 ASN A C 1
ATOM 1701 O O . ASN A 1 217 ? -4.951 15.695 -5.852 1.00 88.75 217 ASN A O 1
ATOM 1705 N N . SER A 1 218 ? -4.416 13.720 -6.786 1.00 88.00 218 SER A N 1
ATOM 1706 C CA . SER A 1 218 ? -4.727 14.140 -8.153 1.00 88.00 218 SER A CA 1
ATOM 1707 C C . SER A 1 218 ? -6.232 14.134 -8.447 1.00 88.00 218 SER A C 1
ATOM 1709 O O . SER A 1 218 ? -6.735 15.084 -9.060 1.00 88.00 218 SER A O 1
ATOM 1711 N N . ASP A 1 219 ? -6.951 13.101 -7.994 1.00 85.81 219 ASP A N 1
ATOM 1712 C CA . ASP A 1 219 ? -8.391 12.936 -8.193 1.00 85.81 219 ASP A CA 1
ATOM 1713 C C . ASP A 1 219 ? -9.008 12.005 -7.136 1.00 85.81 219 ASP A C 1
ATOM 1715 O O . ASP A 1 219 ? -9.167 10.802 -7.342 1.00 85.81 219 ASP A O 1
ATOM 1719 N N . VAL A 1 220 ? -9.441 12.590 -6.017 1.00 84.38 220 VAL A N 1
ATOM 1720 C CA . VAL A 1 220 ? -10.059 11.864 -4.894 1.00 84.38 220 VAL A CA 1
ATOM 1721 C C . VAL A 1 220 ? -11.261 11.000 -5.313 1.00 84.38 220 VAL A C 1
ATOM 1723 O O . VAL A 1 220 ? -11.522 9.979 -4.685 1.00 84.38 220 VAL A O 1
ATOM 1726 N N . GLU A 1 221 ? -12.017 11.373 -6.356 1.00 83.69 221 GLU A N 1
ATOM 1727 C CA . GLU A 1 221 ? -13.200 10.600 -6.777 1.00 83.69 221 GLU A CA 1
ATOM 1728 C C . GLU A 1 221 ? -12.839 9.329 -7.556 1.00 83.69 221 GLU A C 1
ATOM 1730 O O . GLU A 1 221 ? -13.648 8.398 -7.609 1.00 83.69 221 GLU A O 1
ATOM 1735 N N . ASN A 1 222 ? -11.663 9.300 -8.188 1.00 78.31 222 ASN A N 1
ATOM 1736 C CA . ASN A 1 222 ? -11.240 8.218 -9.078 1.00 78.31 222 ASN A CA 1
ATOM 1737 C C . ASN A 1 222 ? -9.961 7.506 -8.621 1.00 78.31 222 ASN A C 1
ATOM 1739 O O . ASN A 1 222 ? -9.529 6.585 -9.315 1.00 78.31 222 ASN A O 1
ATOM 1743 N N . ALA A 1 223 ? -9.394 7.905 -7.482 1.00 83.38 223 ALA A N 1
ATOM 1744 C CA . ALA A 1 223 ? -8.222 7.280 -6.892 1.00 83.38 223 ALA A CA 1
ATOM 1745 C C . ALA A 1 223 ? -8.433 5.778 -6.659 1.00 83.38 223 ALA A C 1
ATOM 1747 O O . ALA A 1 223 ? -9.511 5.317 -6.262 1.00 83.38 223 ALA A O 1
ATOM 1748 N N . THR A 1 224 ? -7.385 5.006 -6.911 1.00 84.50 224 THR A N 1
ATOM 1749 C CA . THR A 1 224 ? -7.394 3.553 -6.812 1.00 84.50 224 THR A CA 1
ATOM 1750 C C . THR A 1 224 ? -7.101 3.134 -5.380 1.00 84.50 224 THR A C 1
ATOM 1752 O O . THR A 1 224 ? -6.047 3.442 -4.835 1.00 84.50 224 THR A O 1
ATOM 1755 N N . VAL A 1 225 ? -8.026 2.388 -4.774 1.00 88.94 225 VAL A N 1
ATOM 1756 C CA . VAL A 1 225 ? -7.778 1.735 -3.483 1.00 88.94 225 VAL A CA 1
ATOM 1757 C C . VAL A 1 225 ? -6.788 0.592 -3.701 1.00 88.94 225 VAL A C 1
ATOM 1759 O O . VAL A 1 225 ? -7.114 -0.359 -4.416 1.00 88.94 225 VAL A O 1
ATOM 1762 N N . LEU A 1 226 ? -5.616 0.678 -3.072 1.00 89.00 226 LEU A N 1
ATOM 1763 C CA . LEU A 1 226 ? -4.592 -0.370 -3.086 1.00 89.00 226 LEU A CA 1
ATOM 1764 C C . LEU A 1 226 ? -4.985 -1.521 -2.157 1.00 89.00 226 LEU A C 1
ATOM 1766 O O . LEU A 1 226 ? -5.056 -2.677 -2.568 1.00 89.00 226 LEU A O 1
ATOM 1770 N N . ALA A 1 227 ? -5.345 -1.172 -0.921 1.00 91.12 227 ALA A N 1
ATOM 1771 C CA . ALA A 1 227 ? -5.739 -2.104 0.126 1.00 91.12 227 ALA A CA 1
ATOM 1772 C C . ALA A 1 227 ? -6.873 -1.521 0.976 1.00 91.12 227 ALA A C 1
ATOM 1774 O O . ALA A 1 227 ? -7.050 -0.303 1.057 1.00 91.12 227 ALA A O 1
ATOM 1775 N N . GLY A 1 228 ? -7.649 -2.387 1.628 1.00 91.12 228 GLY A N 1
ATOM 1776 C CA . GLY A 1 228 ? -8.719 -1.947 2.515 1.00 91.12 228 GLY A CA 1
ATOM 1777 C C . GLY A 1 228 ? -8.995 -2.921 3.651 1.00 91.12 228 GLY A C 1
ATOM 1778 O O . GLY A 1 228 ? -9.004 -4.135 3.447 1.00 91.12 228 GLY A O 1
ATOM 1779 N N . ALA A 1 229 ? -9.287 -2.369 4.826 1.00 91.81 229 ALA A N 1
ATOM 1780 C CA . ALA A 1 229 ? -9.712 -3.108 6.004 1.00 91.81 229 ALA A CA 1
ATOM 1781 C C . ALA A 1 229 ? -11.036 -2.580 6.539 1.00 91.81 229 ALA A C 1
ATOM 1783 O O . ALA A 1 229 ? -11.313 -1.382 6.520 1.00 91.81 229 ALA A O 1
ATOM 1784 N N . TYR A 1 230 ? -11.841 -3.509 7.044 1.00 88.56 230 TYR A N 1
ATOM 1785 C CA . TYR A 1 230 ? -13.174 -3.241 7.551 1.00 88.56 230 TYR A CA 1
ATOM 1786 C C . TYR A 1 230 ? -13.390 -3.977 8.869 1.00 88.56 230 TYR A C 1
ATOM 1788 O O . TYR A 1 230 ? -13.118 -5.178 8.952 1.00 88.56 230 TYR A O 1
ATOM 1796 N N . LEU A 1 231 ? -13.927 -3.277 9.865 1.00 90.12 231 LEU A N 1
ATOM 1797 C CA . LEU A 1 231 ? -14.291 -3.860 11.152 1.00 90.12 231 LEU A CA 1
ATOM 1798 C C . LEU A 1 231 ? -15.591 -3.241 11.678 1.00 90.12 231 LEU A C 1
ATOM 1800 O O . LEU A 1 231 ? -15.708 -2.021 11.785 1.00 90.12 231 LEU A O 1
ATOM 1804 N N . ASP A 1 232 ? -16.552 -4.094 12.032 1.00 90.94 232 ASP A N 1
ATOM 1805 C CA . ASP A 1 232 ? -17.750 -3.703 12.779 1.00 90.94 232 ASP A CA 1
ATOM 1806 C C . ASP A 1 232 ? -17.441 -3.706 14.279 1.00 90.94 232 ASP A C 1
ATOM 1808 O O . ASP A 1 232 ? -16.809 -4.636 14.783 1.00 90.94 232 ASP A O 1
ATOM 1812 N N . PHE A 1 233 ? -17.923 -2.701 15.007 1.00 91.38 233 PHE A N 1
ATOM 1813 C CA . PHE A 1 233 ? -17.778 -2.635 16.458 1.00 91.38 233 PHE A CA 1
ATOM 1814 C C . PHE A 1 233 ? -18.988 -1.981 17.129 1.00 91.38 233 PHE A C 1
ATOM 1816 O O . PHE A 1 233 ? -19.791 -1.273 16.510 1.00 91.38 233 PHE A O 1
ATOM 1823 N N . VAL A 1 234 ? -19.130 -2.255 18.423 1.00 92.44 234 VAL A N 1
ATOM 1824 C CA . VAL A 1 234 ? -20.216 -1.738 19.253 1.00 92.44 234 VAL A CA 1
ATOM 1825 C C . VAL A 1 234 ? -19.661 -0.694 20.209 1.00 92.44 234 VAL A C 1
ATOM 1827 O O . VAL A 1 234 ? -18.651 -0.928 20.869 1.00 92.44 234 VAL A O 1
ATOM 1830 N N . VAL A 1 235 ? -20.339 0.449 20.292 1.00 91.06 235 VAL A N 1
ATOM 1831 C CA . VAL A 1 235 ? -20.036 1.500 21.264 1.00 91.06 235 VAL A CA 1
ATOM 1832 C C . VAL A 1 235 ? -21.040 1.421 22.413 1.00 91.06 235 VAL A C 1
ATOM 1834 O O . VAL A 1 235 ? -22.256 1.521 22.202 1.00 91.06 235 VAL A O 1
ATOM 1837 N N . GLY A 1 236 ? -20.527 1.264 23.633 1.00 87.94 236 GLY A N 1
ATOM 1838 C CA . GLY A 1 236 ? -21.305 1.118 24.866 1.00 87.94 236 GLY A CA 1
ATOM 1839 C C . GLY A 1 236 ? -21.698 -0.327 25.191 1.00 87.94 236 GLY A C 1
ATOM 1840 O O . GLY A 1 236 ? -21.318 -1.264 24.500 1.00 87.94 236 GLY A O 1
ATOM 1841 N N . THR A 1 237 ? -22.514 -0.504 26.233 1.00 86.62 237 THR A N 1
ATOM 1842 C CA . THR A 1 237 ? -22.873 -1.813 26.828 1.00 86.62 237 THR A CA 1
ATOM 1843 C C . THR A 1 237 ? -24.007 -2.554 26.111 1.00 86.62 237 THR A C 1
ATOM 1845 O O . THR A 1 237 ? -24.852 -3.167 26.749 1.00 86.62 237 THR A O 1
ATOM 1848 N N . GLY A 1 238 ? -24.143 -2.368 24.803 1.00 86.38 238 GLY A N 1
ATOM 1849 C CA . GLY A 1 238 ? -25.243 -2.961 24.043 1.00 86.38 238 GLY A CA 1
ATOM 1850 C C . GLY A 1 238 ? -24.762 -4.024 23.076 1.00 86.38 238 GLY A C 1
ATOM 1851 O O . GLY A 1 238 ? -23.582 -4.357 23.005 1.00 86.38 238 GLY A O 1
ATOM 1852 N N . SER A 1 239 ? -25.685 -4.479 22.244 1.00 89.06 239 SER A N 1
ATOM 1853 C CA . SER A 1 239 ? -25.433 -5.441 21.182 1.00 89.06 239 SER A CA 1
ATOM 1854 C C . SER A 1 239 ? -25.948 -4.924 19.839 1.0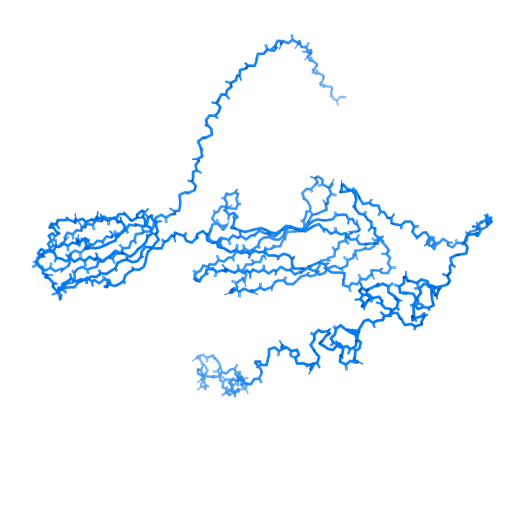0 89.06 239 SER A C 1
ATOM 1856 O O . SER A 1 239 ? -26.872 -4.112 19.762 1.00 89.06 239 SER A O 1
ATOM 1858 N N . CYS A 1 240 ? -25.325 -5.388 18.754 1.00 86.94 240 CYS A N 1
ATOM 1859 C CA . CYS A 1 240 ? -25.686 -5.018 17.389 1.00 86.94 240 CYS A CA 1
ATOM 1860 C C . CYS A 1 240 ? -26.155 -6.238 16.607 1.00 86.94 240 CYS A C 1
ATOM 1862 O O . CYS A 1 240 ? -25.406 -7.193 16.411 1.00 86.94 240 CYS A O 1
ATOM 1864 N N . VAL A 1 241 ? -27.393 -6.184 16.115 1.00 86.12 241 VAL A N 1
ATOM 1865 C CA . VAL A 1 241 ? -27.968 -7.220 15.249 1.00 86.12 241 VAL A CA 1
ATOM 1866 C C . VAL A 1 241 ? -28.492 -6.554 13.985 1.00 86.12 241 VAL A C 1
ATOM 1868 O O . VAL A 1 241 ? -29.346 -5.674 14.052 1.00 86.12 241 VAL A O 1
ATOM 1871 N N . ASP A 1 242 ? -27.961 -6.955 12.828 1.00 82.56 242 ASP A N 1
ATOM 1872 C CA . ASP A 1 242 ? -28.309 -6.390 11.514 1.00 82.56 242 ASP A CA 1
ATOM 1873 C C . ASP A 1 242 ? -28.218 -4.847 11.465 1.00 82.56 242 ASP A C 1
ATOM 1875 O O . ASP A 1 242 ? -29.032 -4.175 10.828 1.00 82.56 242 ASP A O 1
ATOM 1879 N N . GLY A 1 243 ? -27.228 -4.274 12.161 1.00 77.56 243 GLY A N 1
ATOM 1880 C CA . GLY A 1 243 ? -27.002 -2.827 12.217 1.00 77.56 243 GLY A CA 1
ATOM 1881 C C . GLY A 1 243 ? -27.947 -2.057 13.140 1.00 77.56 243 GLY A C 1
ATOM 1882 O O . GLY A 1 243 ? -27.923 -0.829 13.144 1.00 77.56 243 GLY A O 1
ATOM 1883 N N . VAL A 1 244 ? -28.780 -2.756 13.913 1.00 84.44 244 VAL A N 1
ATOM 1884 C CA . VAL A 1 244 ? -29.658 -2.159 14.921 1.00 84.44 244 VAL A CA 1
ATOM 1885 C C . VAL A 1 244 ? -29.029 -2.340 16.295 1.00 84.44 244 VAL A C 1
ATOM 1887 O O . VAL A 1 244 ? -28.745 -3.467 16.700 1.00 84.44 244 VAL A O 1
ATOM 1890 N N . TYR A 1 245 ? -28.838 -1.224 16.997 1.00 86.62 245 TYR A N 1
ATOM 1891 C CA . TYR A 1 245 ? -28.343 -1.210 18.369 1.00 86.62 245 TYR A CA 1
ATOM 1892 C C . TYR A 1 245 ? -29.472 -1.540 19.349 1.00 86.62 245 TYR A C 1
ATOM 1894 O O . TYR A 1 245 ? -30.525 -0.895 19.319 1.00 86.62 245 TYR A O 1
ATOM 1902 N N . SER A 1 246 ? -29.245 -2.518 20.220 1.00 86.94 246 SER A N 1
ATOM 1903 C CA . SER A 1 246 ? -30.072 -2.799 21.393 1.00 86.94 246 SER A CA 1
ATOM 1904 C C . SER A 1 246 ? -29.255 -2.576 22.653 1.00 86.94 246 SER A C 1
ATOM 1906 O O . SER A 1 246 ? -28.145 -3.088 22.770 1.00 86.94 246 SER A O 1
ATOM 1908 N N . GLU A 1 247 ? -29.807 -1.814 23.595 1.00 82.25 247 GLU A N 1
ATOM 1909 C CA . GLU A 1 247 ? -29.255 -1.774 24.945 1.00 82.25 247 GLU A CA 1
ATOM 1910 C C . GLU A 1 247 ? -29.512 -3.125 25.607 1.00 82.25 247 GLU A C 1
ATOM 1912 O O . GLU A 1 247 ? -30.620 -3.664 25.509 1.00 82.25 247 GLU A O 1
ATOM 1917 N N . ASP A 1 248 ? -28.495 -3.671 26.262 1.00 72.25 248 ASP A N 1
ATOM 1918 C CA . ASP A 1 248 ? -28.712 -4.790 27.159 1.00 72.25 248 ASP A CA 1
ATOM 1919 C C . ASP A 1 248 ? -29.444 -4.217 28.383 1.00 72.25 248 ASP A C 1
ATOM 1921 O O . ASP A 1 248 ? -28.945 -3.310 29.053 1.00 72.25 248 ASP A O 1
ATOM 1925 N N . ASP A 1 249 ? -30.684 -4.666 28.598 1.00 50.91 249 ASP A N 1
ATOM 1926 C CA . ASP A 1 249 ? -31.557 -4.270 29.711 1.00 50.91 249 ASP A CA 1
ATOM 1927 C C . ASP A 1 249 ? -30.977 -4.832 31.026 1.00 50.91 249 ASP A C 1
ATOM 1929 O O . ASP A 1 249 ? -31.546 -5.722 31.652 1.00 50.91 249 ASP A O 1
ATOM 1933 N N . ASN A 1 250 ? -29.820 -4.329 31.456 1.00 47.59 250 ASN A N 1
ATOM 1934 C CA . ASN A 1 250 ? -29.476 -4.319 32.869 1.00 47.59 250 ASN A CA 1
ATOM 1935 C C . ASN A 1 250 ? -30.078 -3.033 33.435 1.00 47.59 250 ASN A C 1
ATOM 1937 O O . ASN A 1 250 ? -29.442 -1.980 33.519 1.00 47.59 250 ASN A O 1
ATOM 1941 N N . THR A 1 251 ? -31.383 -3.094 33.699 1.00 38.84 251 THR A N 1
ATOM 1942 C CA . THR A 1 251 ? -32.128 -2.037 34.378 1.00 38.84 251 THR A CA 1
ATOM 1943 C C . THR A 1 251 ? -31.645 -1.919 35.820 1.00 38.84 251 THR A C 1
ATOM 1945 O O . THR A 1 251 ? -32.314 -2.378 36.740 1.00 38.84 251 THR A O 1
ATOM 1948 N N . GLU A 1 252 ? -30.526 -1.239 36.028 1.00 44.44 252 GLU A N 1
ATOM 1949 C CA . GLU A 1 252 ? -30.381 -0.379 37.196 1.00 44.44 252 GLU A CA 1
ATOM 1950 C C . GLU A 1 252 ? -30.772 1.035 36.769 1.00 44.44 252 GLU A C 1
ATOM 1952 O O . GLU A 1 252 ? -29.966 1.903 36.433 1.00 44.44 252 GLU A O 1
ATOM 1957 N N . GLU A 1 253 ? -32.087 1.241 36.708 1.00 37.97 253 GLU A N 1
ATOM 1958 C CA . GLU A 1 253 ? -32.650 2.576 36.780 1.00 37.97 253 GLU A CA 1
ATOM 1959 C C . GLU A 1 253 ? -32.288 3.152 38.156 1.00 37.97 253 GLU A C 1
ATOM 1961 O O . GLU A 1 253 ? -32.913 2.827 39.168 1.00 37.97 253 GLU A O 1
ATOM 1966 N N . GLU A 1 254 ? -31.306 4.052 38.201 1.00 40.31 254 GLU A N 1
ATOM 1967 C CA . GLU A 1 254 ? -31.254 5.080 39.240 1.00 40.31 254 GLU A CA 1
ATOM 1968 C C . GLU A 1 254 ? -32.469 6.018 39.071 1.00 40.31 254 GLU A C 1
ATOM 1970 O O . GLU A 1 254 ? -32.348 7.173 38.665 1.00 40.31 254 GLU A O 1
ATOM 1975 N N . GLU A 1 255 ? -33.676 5.530 39.368 1.00 37.78 255 GLU A N 1
ATOM 1976 C CA . GLU A 1 255 ? -34.814 6.394 39.665 1.00 37.78 255 GLU A CA 1
ATOM 1977 C C . GLU A 1 255 ? -34.930 6.556 41.183 1.00 37.78 255 GLU A C 1
ATOM 1979 O O . GLU A 1 255 ? -35.381 5.683 41.931 1.00 37.78 255 GLU A O 1
ATOM 1984 N N . GLU A 1 256 ? -34.525 7.733 41.660 1.00 41.62 256 GLU A N 1
ATOM 1985 C CA . GLU A 1 256 ? -34.891 8.203 42.987 1.00 41.62 256 GLU A CA 1
ATOM 1986 C C . GLU A 1 256 ? -36.429 8.228 43.142 1.00 41.62 256 GLU A C 1
ATOM 1988 O O . GLU A 1 256 ? -37.102 9.109 42.617 1.00 41.62 256 GLU A O 1
ATOM 1993 N N . ASN A 1 257 ? -36.943 7.326 43.988 1.00 36.09 257 ASN A N 1
ATOM 1994 C CA . ASN A 1 257 ? -38.250 7.342 44.670 1.00 36.09 257 ASN A CA 1
ATOM 1995 C C . ASN A 1 257 ? -39.534 7.315 43.801 1.00 36.09 257 ASN A C 1
ATOM 1997 O O . ASN A 1 257 ? -39.981 8.338 43.300 1.00 36.09 257 ASN A O 1
ATOM 2001 N N . GLU A 1 258 ? -40.296 6.216 43.854 1.00 42.38 258 GLU A N 1
ATOM 2002 C CA . GLU A 1 258 ? -41.448 6.039 44.768 1.00 42.38 258 GLU A CA 1
ATOM 2003 C C . GLU A 1 258 ? -42.184 4.698 44.500 1.00 42.38 258 GLU A C 1
ATOM 2005 O O . GLU A 1 258 ? -42.809 4.489 43.470 1.00 42.38 258 GLU A O 1
ATOM 2010 N N . GLU A 1 259 ? -42.179 3.837 45.522 1.00 44.72 259 GLU A N 1
ATOM 2011 C CA . GLU A 1 259 ? -43.269 2.940 45.944 1.00 44.72 259 GLU A CA 1
ATOM 2012 C C . GLU A 1 259 ? -43.759 1.764 45.046 1.00 44.72 259 GLU A C 1
ATOM 2014 O O . GLU A 1 259 ? -44.634 1.888 44.197 1.00 44.72 259 GLU A O 1
ATOM 2019 N N . SER A 1 260 ? -43.390 0.560 45.521 1.00 42.19 260 SER A N 1
ATOM 2020 C CA . SER A 1 260 ? -44.181 -0.691 45.591 1.00 42.19 260 SER A CA 1
ATOM 2021 C C . SER A 1 260 ? -44.137 -1.696 44.425 1.00 42.19 260 SER A C 1
ATOM 2023 O O . SER A 1 260 ? -44.845 -1.554 43.434 1.00 42.19 260 SER A O 1
ATOM 2025 N N . GLY A 1 261 ? -43.513 -2.857 44.693 1.00 36.31 261 GLY A N 1
ATOM 2026 C CA . GLY A 1 261 ? -44.145 -4.155 44.404 1.00 36.31 261 GLY A CA 1
ATOM 2027 C C . GLY A 1 261 ? -43.290 -5.249 43.747 1.00 36.31 261 GLY A C 1
ATOM 2028 O O . GLY A 1 261 ? -43.437 -5.485 42.559 1.00 36.31 261 GLY A O 1
ATOM 2029 N N . ASN A 1 262 ? -42.516 -5.973 44.565 1.00 44.81 262 ASN A N 1
ATOM 2030 C CA . ASN A 1 262 ? -42.056 -7.374 44.473 1.00 44.81 262 ASN A CA 1
ATOM 2031 C C . ASN A 1 262 ? -42.115 -8.123 43.119 1.00 44.81 262 ASN A C 1
ATOM 2033 O O . ASN A 1 262 ? -43.204 -8.526 42.698 1.00 44.81 262 ASN A O 1
ATOM 2037 N N . ASN A 1 263 ? -40.948 -8.566 42.629 1.00 37.59 263 ASN A N 1
ATOM 2038 C CA . ASN A 1 263 ? -40.736 -9.970 42.250 1.00 37.59 263 ASN A CA 1
ATOM 2039 C C . ASN A 1 263 ? -39.230 -10.301 42.199 1.00 37.59 263 ASN A C 1
ATOM 2041 O O . ASN A 1 263 ? -38.550 -9.940 41.250 1.00 37.59 263 ASN A O 1
ATOM 2045 N N . GLU A 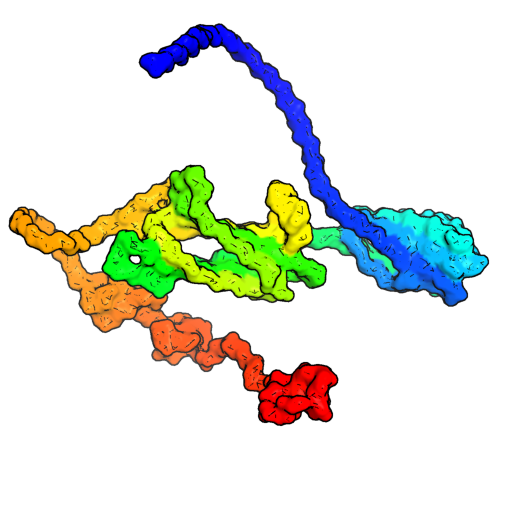1 264 ? -38.736 -10.967 43.241 1.00 48.09 264 GLU A N 1
ATOM 2046 C CA . GLU A 1 264 ? -37.349 -11.418 43.390 1.00 48.09 264 GLU A CA 1
ATOM 2047 C C . GLU A 1 264 ? -37.058 -12.596 42.443 1.00 48.09 264 GLU A C 1
ATOM 2049 O O . GLU A 1 264 ? -37.628 -13.683 42.586 1.00 48.09 264 GLU A O 1
ATOM 2054 N N . THR A 1 265 ? -36.162 -12.385 41.484 1.00 46.22 265 THR A N 1
ATOM 2055 C CA . THR A 1 265 ? -35.139 -13.377 41.145 1.00 46.22 265 THR A CA 1
ATOM 2056 C C . THR A 1 265 ? -33.877 -12.878 41.822 1.00 46.22 265 THR A C 1
ATOM 2058 O O . THR A 1 265 ? -33.476 -11.748 41.586 1.00 46.22 265 THR A O 1
ATOM 2061 N N . GLU A 1 266 ? -33.364 -13.654 42.769 1.00 53.44 266 GLU A N 1
ATOM 2062 C CA . GLU A 1 266 ? -32.118 -13.331 43.461 1.00 53.44 266 GLU A CA 1
ATOM 2063 C C . GLU A 1 266 ? -30.998 -13.405 42.422 1.00 53.44 266 GLU A C 1
ATOM 2065 O O . GLU A 1 266 ? -30.636 -14.506 42.005 1.00 53.44 266 GLU A O 1
ATOM 2070 N N . ASP A 1 267 ? -30.528 -12.248 41.959 1.00 64.81 267 ASP A N 1
ATOM 2071 C CA . ASP A 1 267 ? -29.223 -12.148 41.321 1.00 64.81 267 ASP A CA 1
ATOM 2072 C C . ASP A 1 267 ? -28.199 -12.490 42.406 1.00 64.81 267 ASP A C 1
ATOM 2074 O O . ASP A 1 267 ? -28.214 -11.908 43.500 1.00 64.81 267 ASP A O 1
ATOM 2078 N N . SER A 1 268 ? -27.401 -13.530 42.159 1.00 75.75 268 SER A N 1
ATOM 2079 C CA . SER A 1 268 ? -26.308 -13.884 43.060 1.00 75.75 268 SER A CA 1
ATOM 2080 C C . SER A 1 268 ? -25.373 -12.672 43.177 1.00 75.75 268 SER A C 1
ATOM 2082 O O . SER A 1 268 ? -25.166 -11.982 42.179 1.00 75.75 268 SER A O 1
ATOM 2084 N N . PRO A 1 269 ? -24.868 -12.365 44.386 1.00 89.62 269 PRO A N 1
ATOM 2085 C CA . PRO A 1 269 ? -23.961 -11.240 44.580 1.00 89.62 269 PRO A CA 1
ATOM 2086 C C . PRO A 1 269 ? -22.737 -11.374 43.671 1.00 89.62 269 PRO A C 1
ATOM 2088 O O . PRO A 1 269 ? -22.322 -12.487 43.368 1.00 89.62 269 PRO A O 1
ATOM 2091 N N . ASP A 1 270 ? -22.204 -10.235 43.256 1.00 85.31 270 ASP A N 1
ATOM 2092 C CA . ASP A 1 270 ? -20.924 -10.076 42.569 1.00 85.31 270 ASP A CA 1
ATOM 2093 C C . ASP A 1 270 ? -20.118 -9.101 43.442 1.00 85.31 270 ASP A C 1
ATOM 2095 O O . ASP A 1 270 ? -20.457 -7.918 43.581 1.00 85.31 270 ASP A O 1
ATOM 2099 N N . SER A 1 271 ? -19.172 -9.648 44.198 1.00 91.81 271 SER A N 1
ATOM 2100 C CA . SER A 1 271 ? -18.514 -8.955 45.300 1.00 91.81 271 SER A CA 1
ATOM 2101 C C . SER A 1 271 ? -17.400 -8.012 44.828 1.00 91.81 271 SER A C 1
ATOM 2103 O O . SER A 1 271 ? -17.175 -6.981 45.478 1.00 91.81 271 SER A O 1
ATOM 2105 N N . ASP A 1 272 ? -16.758 -8.282 43.690 1.00 81.50 272 ASP A N 1
ATOM 2106 C CA . ASP A 1 272 ? -15.718 -7.430 43.096 1.00 81.50 272 ASP A CA 1
ATOM 2107 C C . ASP A 1 272 ? -16.165 -6.647 41.848 1.00 81.50 272 ASP A C 1
ATOM 2109 O O . ASP A 1 272 ? -15.472 -5.706 41.438 1.00 81.50 272 ASP A O 1
ATOM 2113 N N . ASN A 1 273 ? -17.388 -6.892 41.379 1.00 88.19 273 ASN A N 1
ATOM 2114 C CA . ASN A 1 273 ? -18.059 -6.218 40.270 1.00 88.19 273 ASN A CA 1
ATOM 2115 C C . ASN A 1 273 ? -17.310 -6.366 38.945 1.00 88.19 273 ASN A C 1
ATOM 2117 O O . ASN A 1 273 ? -17.154 -5.379 38.214 1.00 88.19 273 ASN A O 1
ATOM 2121 N N . ASP A 1 274 ? -16.811 -7.563 38.651 1.00 83.38 274 ASP A N 1
ATOM 2122 C CA . ASP A 1 274 ? -16.167 -7.871 37.376 1.00 83.38 274 ASP A CA 1
ATOM 2123 C C . ASP A 1 274 ? -17.108 -8.432 36.300 1.00 83.38 274 ASP A C 1
ATOM 2125 O O . ASP A 1 274 ? -16.726 -8.525 35.130 1.00 83.38 274 ASP A O 1
ATOM 2129 N N . GLY A 1 275 ? -18.365 -8.704 36.665 1.00 85.31 275 GLY A N 1
ATOM 2130 C CA . GLY A 1 275 ? -19.392 -9.211 35.765 1.00 85.31 275 GLY A CA 1
ATOM 2131 C C . GLY A 1 275 ? -19.630 -10.719 35.853 1.00 85.31 275 GLY A C 1
ATOM 2132 O O . GLY A 1 275 ? -20.489 -11.218 35.114 1.00 85.31 275 GLY A O 1
ATOM 2133 N N . ILE A 1 276 ? -18.941 -11.436 36.745 1.00 84.62 276 ILE A N 1
ATOM 2134 C CA . ILE A 1 276 ? -19.185 -12.842 37.068 1.00 84.62 276 ILE A CA 1
ATOM 2135 C C . ILE A 1 276 ? -19.715 -12.923 38.510 1.00 84.62 276 ILE A C 1
ATOM 2137 O O . ILE A 1 276 ? -19.179 -12.347 39.441 1.00 84.62 276 ILE A O 1
ATOM 2141 N N . SER A 1 277 ? -20.845 -13.607 38.726 1.00 90.19 277 SER A N 1
ATOM 2142 C CA . SER A 1 277 ? -21.421 -13.702 40.080 1.00 90.19 277 SER A CA 1
ATOM 2143 C C . SER A 1 277 ? -20.580 -14.598 40.994 1.00 90.19 277 SER A C 1
ATOM 2145 O O . SER A 1 277 ? -20.124 -15.640 40.532 1.00 90.19 277 SER A O 1
ATOM 2147 N N . ASP A 1 278 ? -20.541 -14.319 42.301 1.00 87.94 278 ASP A N 1
ATOM 2148 C CA . ASP A 1 278 ? -19.764 -15.035 43.333 1.00 87.94 278 ASP A CA 1
ATOM 2149 C C . ASP A 1 278 ? -19.922 -16.574 43.316 1.00 87.94 278 ASP A C 1
ATOM 2151 O O . ASP A 1 278 ? -19.071 -17.308 43.819 1.00 87.94 278 ASP A O 1
ATOM 2155 N N . ASP A 1 279 ? -21.058 -17.086 42.825 1.00 91.62 279 ASP A N 1
ATOM 2156 C CA . ASP A 1 279 ? -21.335 -18.527 42.736 1.00 91.62 279 ASP A CA 1
ATOM 2157 C C . ASP A 1 279 ? -20.696 -19.197 41.499 1.00 91.62 279 ASP A C 1
ATOM 2159 O O . ASP A 1 279 ? 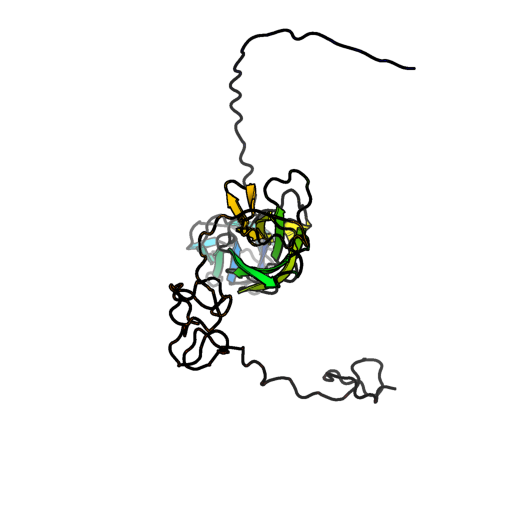-20.477 -20.415 41.512 1.00 91.62 279 ASP A O 1
ATOM 2163 N N . ASP A 1 280 ? -20.428 -18.414 40.452 1.00 88.62 280 ASP A N 1
ATOM 2164 C CA . ASP A 1 280 ? -19.815 -18.813 39.178 1.00 88.62 280 ASP A CA 1
ATOM 2165 C C . ASP A 1 280 ? -18.367 -18.293 39.033 1.00 88.62 280 ASP A C 1
ATOM 2167 O O . ASP A 1 280 ? -17.681 -18.685 38.093 1.00 88.62 280 ASP A O 1
ATOM 2171 N N . ASP A 1 281 ? -17.900 -17.495 39.996 1.00 91.38 281 ASP A N 1
ATOM 2172 C CA . ASP A 1 281 ? -16.577 -16.879 40.064 1.00 91.38 281 ASP A CA 1
ATOM 2173 C C . ASP A 1 281 ? -15.593 -17.718 40.916 1.00 91.38 281 ASP A C 1
ATOM 2175 O O . ASP A 1 281 ? -15.859 -18.091 42.070 1.00 91.38 281 ASP A O 1
ATOM 2179 N N . ALA A 1 282 ? -14.439 -18.072 40.343 1.00 95.81 282 ALA A N 1
ATOM 2180 C CA . ALA A 1 282 ? -13.372 -18.790 41.035 1.00 95.81 282 ALA A CA 1
ATOM 2181 C C . ALA A 1 282 ? -12.549 -17.895 41.983 1.00 95.81 282 ALA A C 1
ATOM 2183 O O . ALA A 1 282 ? -11.969 -18.411 42.957 1.00 95.81 282 ALA A O 1
ATOM 2184 N N . CYS A 1 283 ? -12.550 -16.584 41.752 1.00 95.19 283 CYS A N 1
ATOM 2185 C CA . CYS A 1 283 ? -11.930 -15.531 42.540 1.00 95.19 283 CYS A CA 1
ATOM 2186 C C . CYS A 1 283 ? -12.903 -14.371 42.904 1.00 95.19 283 CYS A C 1
ATOM 2188 O O . CYS A 1 283 ? -12.549 -13.233 42.634 1.00 95.19 283 CYS A O 1
ATOM 2190 N N . PRO A 1 284 ? -13.974 -14.593 43.711 1.00 92.31 284 PRO A N 1
ATOM 2191 C CA . PRO A 1 284 ? -15.065 -13.621 43.985 1.00 92.31 284 PRO A CA 1
ATOM 2192 C C . PRO A 1 284 ? -14.715 -12.266 44.628 1.00 92.31 284 PRO A C 1
ATOM 2194 O O . PRO A 1 284 ? -15.588 -11.550 45.102 1.00 92.31 284 PRO A O 1
ATOM 2197 N N . GLU A 1 285 ? -13.443 -11.972 44.860 1.00 95.06 285 GLU A N 1
ATOM 2198 C CA . GLU A 1 285 ? -12.995 -10.719 45.480 1.00 95.06 285 GLU A CA 1
ATOM 2199 C C . GLU A 1 285 ? -11.864 -10.068 44.656 1.00 95.06 285 GLU A C 1
ATOM 2201 O O . GLU A 1 285 ? -11.181 -9.158 45.143 1.00 95.06 285 GLU A O 1
ATOM 2206 N N . GLU A 1 286 ? -11.598 -10.580 43.455 1.00 91.50 286 GLU A N 1
ATOM 2207 C CA . GLU A 1 286 ? -10.573 -10.143 42.521 1.00 91.50 286 GLU A CA 1
ATOM 2208 C C . GLU A 1 286 ? -11.206 -9.749 41.192 1.00 91.50 286 GLU A C 1
ATOM 2210 O O . GLU A 1 286 ? -11.470 -10.584 40.343 1.00 91.50 286 GLU A O 1
ATOM 2215 N N . ASN A 1 287 ? -11.322 -8.440 40.972 1.00 89.12 287 ASN A N 1
ATOM 2216 C CA . ASN A 1 287 ? -11.940 -7.954 39.754 1.00 89.12 287 ASN A CA 1
ATOM 2217 C C . ASN A 1 287 ? -11.109 -8.3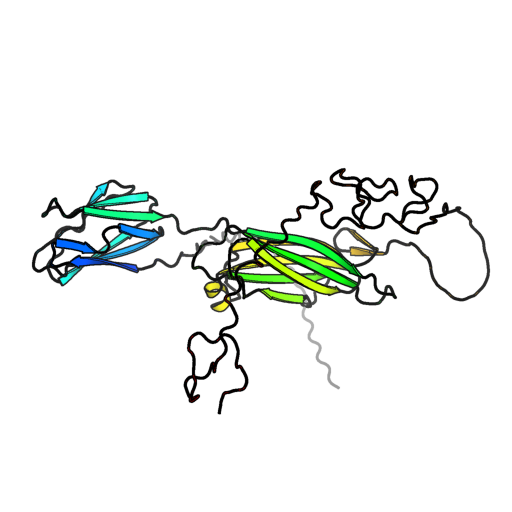20 38.512 1.00 89.12 287 ASN A C 1
ATOM 2219 O O . ASN A 1 287 ? -10.055 -7.721 38.275 1.00 89.12 287 ASN A O 1
ATOM 2223 N N . SER A 1 288 ? -11.609 -9.264 37.717 1.00 90.81 288 SER A N 1
ATOM 2224 C CA . SER A 1 288 ? -10.914 -9.811 36.553 1.00 90.81 288 SER A CA 1
ATOM 2225 C C . SER A 1 288 ? -11.227 -9.092 35.228 1.00 90.81 288 SER A C 1
ATOM 2227 O O . SER A 1 288 ? -10.752 -9.472 34.151 1.00 90.81 288 SER A O 1
ATOM 2229 N N . SER A 1 289 ? -11.975 -7.981 35.288 1.00 84.69 289 SER A N 1
ATOM 2230 C CA . SER A 1 289 ? -12.437 -7.237 34.112 1.00 84.69 289 SER A CA 1
ATOM 2231 C C . SER A 1 289 ? -11.300 -6.851 33.168 1.00 84.69 289 SER A C 1
ATOM 2233 O O . SER A 1 289 ? -10.381 -6.115 33.523 1.00 84.69 289 SER A O 1
ATOM 2235 N N . GLY A 1 290 ? -11.411 -7.292 31.913 1.00 81.94 290 GLY A N 1
ATOM 2236 C CA . GLY A 1 290 ? -10.434 -6.999 30.860 1.00 81.94 290 GLY A CA 1
ATOM 2237 C C . GLY A 1 290 ? -9.187 -7.887 30.880 1.00 81.94 290 GLY A C 1
ATOM 2238 O O . GLY A 1 290 ? -8.369 -7.775 29.967 1.00 81.94 290 GLY A O 1
ATOM 2239 N N . HIS A 1 291 ? -9.069 -8.783 31.861 1.00 87.75 291 HIS A N 1
ATOM 2240 C CA . HIS A 1 291 ? -7.932 -9.683 32.034 1.00 87.75 291 HIS A CA 1
ATOM 2241 C C . HIS A 1 291 ? -8.333 -11.153 32.264 1.00 87.75 291 HIS A C 1
ATOM 2243 O O . HIS A 1 291 ? -7.463 -11.956 32.587 1.00 87.75 291 HIS A O 1
ATOM 2249 N N . ASP A 1 292 ? -9.609 -11.495 32.068 1.00 86.94 292 ASP A N 1
ATOM 2250 C CA . ASP A 1 292 ? -10.164 -12.852 32.149 1.00 86.94 292 ASP A CA 1
ATOM 2251 C C . ASP A 1 292 ? -10.573 -13.355 30.754 1.00 86.94 292 ASP A C 1
ATOM 2253 O O . ASP A 1 292 ? -11.632 -13.010 30.214 1.00 86.94 292 ASP A O 1
ATOM 2257 N N . ALA A 1 293 ? -9.693 -14.125 30.115 1.00 87.50 293 ALA A N 1
ATOM 2258 C CA . ALA A 1 293 ? -9.931 -14.668 28.786 1.00 87.50 293 ALA A CA 1
ATOM 2259 C C . ALA A 1 293 ? -10.717 -15.988 28.807 1.00 87.50 293 ALA A C 1
ATOM 2261 O O . ALA A 1 293 ? -11.323 -16.336 27.782 1.00 87.50 293 ALA A O 1
ATOM 2262 N N . ASP A 1 294 ? -10.698 -16.744 29.911 1.00 84.56 294 ASP A N 1
ATOM 2263 C CA . ASP A 1 294 ? -11.388 -18.035 30.025 1.00 84.56 294 ASP A CA 1
ATOM 2264 C C . ASP A 1 294 ? -12.731 -17.984 30.779 1.00 84.56 294 ASP A C 1
ATOM 2266 O O . ASP A 1 294 ? -13.487 -18.967 30.742 1.00 84.56 294 ASP A O 1
ATOM 2270 N N . ALA A 1 295 ? -13.094 -16.790 31.254 1.00 89.62 295 ALA A N 1
ATOM 2271 C CA . ALA A 1 295 ? -14.330 -16.427 31.932 1.00 89.62 295 ALA A CA 1
ATOM 2272 C C . ALA A 1 295 ? -14.529 -17.182 33.256 1.00 89.62 295 ALA A C 1
ATOM 2274 O O . ALA A 1 295 ? -15.655 -17.606 33.553 1.00 89.62 295 ALA A O 1
ATOM 2275 N N . ASP A 1 296 ? -13.443 -17.438 33.993 1.00 91.25 296 ASP A N 1
ATOM 2276 C CA . ASP A 1 296 ? -13.480 -18.122 35.287 1.00 91.25 296 ASP A CA 1
ATOM 2277 C C . ASP A 1 296 ? -13.545 -17.182 36.503 1.00 91.25 296 ASP A C 1
ATOM 2279 O O . ASP A 1 296 ? -13.713 -17.677 37.622 1.00 91.25 296 ASP A O 1
ATOM 2283 N N . GLY A 1 297 ? -13.500 -15.861 36.288 1.00 89.56 297 GLY A N 1
ATOM 2284 C CA . GLY A 1 297 ? -13.552 -14.835 37.335 1.00 89.56 297 GLY A CA 1
ATOM 2285 C C . GLY A 1 297 ? -12.204 -14.534 37.985 1.00 89.56 297 GLY A C 1
ATOM 2286 O O . GLY A 1 297 ? -12.116 -13.729 38.902 1.00 89.56 297 GLY A O 1
ATOM 2287 N N . CYS A 1 298 ? -11.114 -15.151 37.528 1.00 93.88 298 CYS A N 1
ATOM 2288 C CA . CYS A 1 298 ? -9.770 -14.828 37.983 1.00 93.88 298 CYS A CA 1
ATOM 2289 C C . CYS A 1 298 ? -8.993 -14.056 36.911 1.00 93.88 298 CYS A C 1
ATOM 2291 O O . CYS A 1 298 ? -9.137 -14.267 35.712 1.00 93.88 298 CYS A O 1
ATOM 2293 N N . ILE A 1 299 ? -8.080 -13.186 37.349 1.00 93.00 299 ILE A N 1
ATOM 2294 C CA . ILE A 1 299 ? -7.141 -12.543 36.421 1.00 93.00 299 ILE A CA 1
ATOM 2295 C C . ILE A 1 299 ? -6.148 -13.587 35.891 1.00 93.00 299 ILE A C 1
ATOM 2297 O O . ILE A 1 299 ? -5.452 -14.243 36.681 1.00 93.00 299 ILE A O 1
ATOM 2301 N N . ASP A 1 300 ? -6.038 -13.672 34.565 1.00 91.69 300 ASP A N 1
ATOM 2302 C CA . ASP A 1 300 ? -5.129 -14.579 33.870 1.00 91.69 300 ASP A CA 1
ATOM 2303 C C . ASP A 1 300 ? -3.644 -14.237 34.092 1.00 91.69 300 ASP A C 1
ATOM 2305 O O . ASP A 1 300 ? -3.247 -13.082 34.263 1.00 91.69 300 ASP A O 1
ATOM 2309 N N . ASP A 1 301 ? -2.815 -15.276 34.013 1.00 91.31 301 ASP A N 1
ATOM 2310 C CA . ASP A 1 301 ? -1.353 -15.227 33.898 1.00 91.31 301 ASP A CA 1
ATOM 2311 C C . ASP A 1 301 ? -0.998 -15.871 32.547 1.00 91.31 301 ASP A C 1
ATOM 2313 O O . ASP A 1 301 ? -0.890 -17.098 32.401 1.00 91.31 301 ASP A O 1
ATOM 2317 N N . SER A 1 302 ? -0.975 -15.030 31.513 1.00 91.38 302 SER A N 1
ATOM 2318 C CA . SER A 1 302 ? -0.991 -15.468 30.116 1.00 91.38 302 SER A CA 1
ATOM 2319 C C . SER A 1 302 ? 0.321 -16.130 29.675 1.00 91.38 302 SER A C 1
ATOM 2321 O O . SER A 1 302 ? 0.303 -17.000 28.794 1.00 91.38 302 SER A O 1
ATOM 2323 N N . ASP A 1 303 ? 1.455 -15.797 30.293 1.00 85.88 303 ASP A N 1
ATOM 2324 C CA . ASP A 1 303 ? 2.762 -16.389 29.992 1.00 85.88 303 ASP A CA 1
ATOM 2325 C C . ASP A 1 303 ? 3.288 -17.367 31.064 1.00 85.88 303 ASP A C 1
ATOM 2327 O O . ASP A 1 303 ? 4.223 -18.136 30.800 1.00 85.88 303 ASP A O 1
ATOM 2331 N N . ASN A 1 304 ? 2.577 -17.478 32.190 1.00 90.44 304 ASN A N 1
ATOM 2332 C CA . ASN A 1 304 ? 2.853 -18.347 33.333 1.00 90.44 304 ASN A CA 1
ATOM 2333 C C . ASN A 1 304 ? 4.165 -18.025 34.064 1.00 90.44 304 ASN A C 1
ATOM 2335 O O . ASN A 1 304 ? 4.836 -18.948 34.562 1.00 90.44 304 ASN A O 1
ATOM 2339 N N . ASP A 1 305 ? 4.552 -16.755 34.130 1.00 90.56 305 ASP A N 1
ATOM 2340 C CA . ASP A 1 305 ? 5.711 -16.297 34.897 1.00 90.56 305 ASP A CA 1
ATOM 2341 C C . ASP A 1 305 ? 5.392 -16.069 36.397 1.00 90.56 305 ASP A C 1
ATOM 2343 O O . ASP A 1 305 ? 6.290 -16.095 37.256 1.00 90.56 305 ASP A O 1
ATOM 2347 N N . GLY A 1 306 ? 4.100 -16.009 36.738 1.00 89.75 306 GLY A N 1
ATOM 2348 C CA . GLY A 1 306 ? 3.570 -15.825 38.085 1.00 89.75 306 GLY A CA 1
ATOM 2349 C C . GLY A 1 306 ? 3.146 -14.393 38.423 1.00 89.75 306 GLY A C 1
ATOM 2350 O O . GLY A 1 306 ? 2.787 -14.148 39.585 1.00 89.75 306 GLY A O 1
ATOM 2351 N N . ILE A 1 307 ? 3.201 -13.473 37.465 1.00 89.44 307 ILE A N 1
ATOM 2352 C CA . ILE A 1 307 ? 2.629 -12.132 37.499 1.00 89.44 307 ILE A CA 1
ATOM 2353 C C . ILE A 1 307 ? 1.299 -12.174 36.729 1.00 89.44 307 ILE A C 1
ATOM 2355 O O . ILE A 1 307 ? 1.111 -12.924 35.783 1.00 89.44 307 ILE A O 1
ATOM 2359 N N . LYS A 1 308 ? 0.300 -11.450 37.228 1.00 91.69 308 LYS A N 1
ATOM 2360 C CA . LYS A 1 308 ? -1.039 -11.418 36.636 1.00 91.69 308 LYS A CA 1
ATOM 2361 C C . LYS A 1 308 ? -1.121 -10.307 35.599 1.00 91.69 308 LYS A C 1
ATOM 2363 O O . LYS A 1 308 ? -0.538 -9.247 35.815 1.00 91.69 308 LYS A O 1
ATOM 2368 N N . ASN A 1 309 ? -1.884 -10.520 34.527 1.00 85.75 309 ASN A N 1
ATOM 2369 C CA . ASN A 1 309 ? -1.936 -9.627 33.362 1.00 85.75 309 ASN A CA 1
ATOM 2370 C C . ASN A 1 309 ? -2.296 -8.159 33.690 1.00 85.75 309 ASN A C 1
ATOM 2372 O O . ASN A 1 309 ? -2.015 -7.274 32.887 1.00 85.75 309 ASN A O 1
ATOM 2376 N N . ASP A 1 310 ? -2.941 -7.884 34.829 1.00 89.94 310 ASP A N 1
ATOM 2377 C CA . ASP A 1 310 ? -3.310 -6.534 35.285 1.00 89.94 310 ASP A CA 1
ATOM 2378 C C . ASP A 1 310 ? -2.124 -5.730 35.852 1.00 89.94 310 ASP A C 1
ATOM 2380 O O . ASP A 1 310 ? -2.142 -4.495 35.878 1.00 89.94 310 ASP A O 1
ATOM 2384 N N . VAL A 1 311 ? -1.086 -6.426 36.317 1.00 91.19 311 VAL A N 1
ATOM 2385 C CA . VAL A 1 311 ? 0.131 -5.850 36.910 1.00 91.19 311 VAL A CA 1
ATOM 2386 C C . VAL A 1 311 ? 1.411 -6.265 36.188 1.00 91.19 311 VAL A C 1
ATOM 2388 O O . VAL A 1 311 ? 2.496 -5.847 36.599 1.00 91.19 311 VAL A O 1
ATOM 2391 N N . ASP A 1 312 ? 1.280 -7.070 35.141 1.00 85.94 312 ASP A N 1
ATOM 2392 C CA . ASP A 1 312 ? 2.363 -7.514 34.281 1.00 85.94 312 ASP A CA 1
ATOM 2393 C C . ASP A 1 312 ? 2.681 -6.450 33.217 1.00 85.94 312 ASP A C 1
ATOM 2395 O O . ASP A 1 312 ? 1.806 -5.974 32.490 1.00 85.94 312 ASP A O 1
ATOM 2399 N N . GLU A 1 313 ? 3.950 -6.040 33.155 1.00 87.62 313 GLU A N 1
ATOM 2400 C CA . GLU A 1 313 ? 4.441 -5.094 32.146 1.00 87.62 313 GLU A CA 1
ATOM 2401 C C . GLU A 1 313 ? 4.475 -5.744 30.756 1.00 87.62 313 GLU A C 1
ATOM 2403 O O . GLU A 1 313 ? 4.308 -5.058 29.744 1.00 87.62 313 GLU A O 1
ATOM 2408 N N . CYS A 1 314 ? 4.632 -7.069 30.724 1.00 86.75 314 CYS A N 1
ATOM 2409 C CA . CYS A 1 314 ? 4.788 -7.901 29.548 1.00 86.75 314 CYS A CA 1
ATOM 2410 C C . CYS A 1 314 ? 3.883 -9.142 29.594 1.00 86.75 314 CYS A C 1
ATOM 2412 O O . CYS A 1 314 ? 4.417 -10.241 29.503 1.00 86.75 314 CYS A O 1
ATOM 2414 N N . PRO A 1 315 ? 2.537 -9.004 29.559 1.00 85.56 315 PRO A N 1
ATOM 2415 C CA . PRO A 1 315 ? 1.584 -10.099 29.820 1.00 85.56 315 PRO A CA 1
ATOM 2416 C C . PRO A 1 315 ? 1.679 -11.351 28.928 1.00 85.56 315 PRO A C 1
ATOM 2418 O O . PRO A 1 315 ? 0.870 -12.262 29.041 1.00 85.56 315 PRO A O 1
ATOM 2421 N N . PHE A 1 316 ? 2.577 -11.392 27.946 1.00 87.69 316 PHE A N 1
ATOM 2422 C CA . PHE A 1 316 ? 2.734 -12.504 27.011 1.00 87.69 316 PHE A CA 1
ATOM 2423 C C . PHE A 1 316 ? 4.206 -12.937 26.829 1.00 87.69 316 PHE A C 1
ATOM 2425 O O . PHE A 1 316 ? 4.484 -13.728 25.919 1.00 87.69 316 PHE A O 1
ATOM 2432 N N . ASP A 1 317 ? 5.149 -12.432 27.639 1.00 83.31 317 ASP A N 1
ATOM 2433 C CA . ASP A 1 317 ? 6.571 -12.809 27.608 1.00 83.31 317 ASP A CA 1
ATOM 2434 C C . ASP A 1 317 ? 7.093 -13.182 29.006 1.00 83.31 317 ASP A C 1
ATOM 2436 O O . ASP A 1 317 ? 7.442 -12.296 29.785 1.00 83.31 317 ASP A O 1
ATOM 2440 N N . PRO A 1 318 ? 7.352 -14.479 29.267 1.00 85.62 318 PRO A N 1
ATOM 2441 C CA . PRO A 1 318 ? 7.655 -14.977 30.608 1.00 85.62 318 PRO A CA 1
ATOM 2442 C C . PRO A 1 318 ? 9.043 -14.583 31.146 1.00 85.62 318 PRO A C 1
ATOM 2444 O O . PRO A 1 318 ? 9.534 -15.171 32.116 1.00 85.62 318 PRO A O 1
ATOM 2447 N N . ASN A 1 319 ? 9.757 -13.694 30.453 1.00 84.44 319 ASN A N 1
ATOM 2448 C CA . ASN A 1 319 ? 11.027 -13.125 30.896 1.00 84.44 319 ASN A CA 1
ATOM 2449 C C . ASN A 1 319 ? 10.924 -11.630 31.231 1.00 84.44 319 ASN A C 1
ATOM 2451 O O . ASN A 1 319 ? 11.964 -11.048 31.550 1.00 84.44 319 ASN A O 1
ATOM 2455 N N . ASP A 1 320 ? 9.739 -11.016 31.127 1.00 79.00 320 ASP A N 1
ATOM 2456 C CA . ASP A 1 320 ? 9.535 -9.564 31.228 1.00 79.00 320 ASP A CA 1
ATOM 2457 C C . ASP A 1 320 ? 10.439 -8.766 30.267 1.00 79.00 320 ASP A C 1
ATOM 2459 O O . ASP A 1 320 ? 10.838 -7.627 30.525 1.00 79.00 320 ASP A O 1
ATOM 2463 N N . GLU A 1 321 ? 10.827 -9.376 29.142 1.00 78.06 321 GLU A N 1
ATOM 2464 C CA . GLU A 1 321 ? 11.695 -8.775 28.128 1.00 78.06 321 GLU A CA 1
ATOM 2465 C C . GLU A 1 321 ? 10.863 -8.158 27.000 1.00 78.06 321 GLU A C 1
ATOM 2467 O O . GLU A 1 321 ? 11.214 -8.313 25.821 1.00 78.06 321 GLU A O 1
ATOM 2472 N N . CYS A 1 322 ? 9.797 -7.416 27.354 1.00 72.19 322 CYS A N 1
ATOM 2473 C CA . CYS A 1 322 ? 9.082 -6.572 26.403 1.00 72.19 322 CYS A CA 1
ATOM 2474 C C . CYS A 1 322 ? 10.124 -5.892 25.536 1.00 72.19 322 CYS A C 1
ATOM 2476 O O . CYS A 1 322 ? 10.972 -5.142 26.031 1.00 72.19 322 CYS A O 1
ATOM 2478 N N . GLN A 1 323 ? 10.075 -6.150 24.235 1.00 61.09 323 GLN A N 1
ATOM 2479 C CA . GLN A 1 323 ? 10.848 -5.385 23.277 1.00 61.09 323 GLN A CA 1
ATOM 2480 C C . GLN A 1 323 ? 10.207 -3.992 23.176 1.00 61.09 323 GLN A C 1
ATOM 2482 O O . GLN A 1 323 ? 9.750 -3.579 22.118 1.00 61.09 323 GLN A O 1
ATOM 2487 N N . LEU A 1 324 ? 10.175 -3.250 24.289 1.00 46.66 324 LEU A N 1
ATOM 2488 C CA . LEU A 1 324 ? 10.324 -1.813 24.254 1.00 46.66 324 LEU A CA 1
ATOM 2489 C C . LEU A 1 324 ? 11.672 -1.626 23.580 1.00 46.66 324 LEU A C 1
ATOM 2491 O O . LEU A 1 324 ? 12.710 -1.972 24.145 1.00 46.66 324 LEU A O 1
ATOM 2495 N N . THR A 1 325 ? 11.640 -1.215 22.320 1.00 41.75 325 THR A N 1
ATOM 2496 C CA . THR A 1 325 ? 12.817 -0.898 21.523 1.00 41.75 325 THR A CA 1
ATOM 2497 C C . THR A 1 325 ? 13.836 -0.168 22.394 1.00 41.75 325 THR A C 1
ATOM 2499 O O . THR A 1 325 ? 13.669 1.008 22.717 1.00 41.75 325 THR A O 1
ATOM 2502 N N . GLN A 1 326 ? 14.893 -0.873 22.801 1.00 44.19 326 GLN A N 1
ATOM 2503 C CA . GLN A 1 326 ? 16.067 -0.272 23.418 1.00 44.19 326 GLN A CA 1
ATOM 2504 C C . GLN A 1 326 ? 16.866 0.458 22.332 1.00 44.19 326 GLN A C 1
ATOM 2506 O O . GLN A 1 326 ? 17.979 0.068 21.989 1.00 44.19 326 GLN A O 1
ATOM 2511 N N . GLU A 1 327 ? 16.292 1.532 21.795 1.00 46.12 327 GLU A N 1
ATOM 2512 C CA . GLU A 1 327 ? 16.998 2.544 21.006 1.00 46.12 327 GLU A CA 1
ATOM 2513 C C . GLU A 1 327 ? 17.306 3.796 21.847 1.00 46.12 327 GLU A C 1
ATOM 2515 O O . GLU A 1 327 ? 17.365 4.910 21.341 1.00 46.12 327 GLU A O 1
ATOM 2520 N N . GLU A 1 328 ? 17.580 3.628 23.144 1.00 52.66 328 GLU A N 1
ATOM 2521 C CA . GLU A 1 328 ? 18.094 4.703 24.010 1.00 52.66 328 GLU A CA 1
ATOM 2522 C C . GLU A 1 328 ? 19.593 4.569 24.349 1.00 52.66 328 GLU A C 1
ATOM 2524 O O . GLU A 1 328 ? 20.028 4.987 25.415 1.00 52.66 328 GLU A O 1
ATOM 2529 N N . GLU A 1 329 ? 20.443 4.065 23.443 1.00 51.03 329 GLU A N 1
ATOM 2530 C CA . GLU A 1 329 ? 21.905 4.270 23.563 1.00 51.03 329 GLU A CA 1
ATOM 2531 C C . GLU A 1 329 ? 22.594 4.631 22.234 1.00 51.03 329 GLU A C 1
ATOM 2533 O O . GLU A 1 329 ? 23.552 3.982 21.810 1.00 51.03 329 GLU A O 1
ATOM 2538 N N . ASN A 1 330 ? 22.139 5.708 21.579 1.00 47.91 330 ASN A N 1
ATOM 2539 C CA . ASN A 1 330 ? 23.014 6.570 20.764 1.00 47.91 330 ASN A CA 1
ATOM 2540 C C . ASN A 1 330 ? 22.351 7.914 20.402 1.00 47.91 330 ASN A C 1
ATOM 2542 O O . ASN A 1 330 ? 22.247 8.281 19.233 1.00 47.91 330 ASN A O 1
ATOM 2546 N N . PHE A 1 331 ? 21.953 8.699 21.405 1.00 46.84 331 PHE A N 1
ATOM 2547 C CA . PHE A 1 331 ? 21.838 10.140 21.173 1.00 46.84 331 PHE A CA 1
ATOM 2548 C C . PHE A 1 331 ? 23.258 10.717 20.996 1.00 46.84 331 PHE A C 1
ATOM 2550 O O . PHE A 1 331 ? 24.116 10.461 21.850 1.00 46.84 331 PHE A O 1
ATOM 2557 N N . PRO A 1 332 ? 23.564 11.448 19.905 1.00 55.47 332 PRO A N 1
ATOM 2558 C CA . PRO A 1 332 ? 24.822 12.183 19.807 1.00 55.47 332 PRO A CA 1
ATOM 2559 C C . PRO A 1 332 ? 24.903 13.175 20.977 1.00 55.47 332 PRO A C 1
ATOM 2561 O O . PRO A 1 332 ? 23.930 13.870 21.246 1.00 55.47 332 PRO A O 1
ATOM 2564 N N . GLU A 1 333 ? 26.035 13.201 21.699 1.00 62.94 333 GLU A N 1
ATOM 2565 C CA . GLU A 1 333 ? 26.259 14.135 22.816 1.00 62.94 333 GLU A CA 1
ATOM 2566 C C . GLU A 1 333 ? 25.860 15.557 22.403 1.00 62.94 333 GLU A C 1
ATOM 2568 O O . GLU A 1 333 ? 26.323 16.023 21.361 1.00 62.94 333 GLU A O 1
ATOM 2573 N N . ASP A 1 334 ? 25.048 16.240 23.219 1.00 67.19 334 ASP A N 1
ATOM 2574 C CA . ASP A 1 334 ? 24.641 17.622 22.963 1.00 67.19 334 ASP A CA 1
ATOM 2575 C C . ASP A 1 334 ? 25.869 18.489 22.697 1.00 67.19 334 ASP A C 1
ATOM 2577 O O . ASP A 1 334 ? 26.702 18.717 23.583 1.00 67.19 334 ASP A O 1
ATOM 2581 N N . VAL A 1 335 ? 26.005 18.951 21.455 1.00 69.50 335 VAL A N 1
ATOM 2582 C CA . VAL A 1 335 ? 27.121 19.792 21.037 1.00 69.50 335 VAL A CA 1
ATOM 2583 C C . VAL A 1 335 ? 26.705 21.243 21.288 1.00 69.50 335 VAL A C 1
ATOM 2585 O O . VAL A 1 335 ? 25.847 21.755 20.568 1.00 69.50 335 VAL A O 1
ATOM 2588 N N . PRO A 1 336 ? 27.293 21.950 22.272 1.00 67.00 336 PRO A N 1
ATOM 2589 C CA . PRO A 1 336 ? 26.868 23.309 22.588 1.00 67.00 336 PRO A CA 1
ATOM 2590 C C . PRO A 1 336 ? 27.312 24.281 21.487 1.00 67.00 336 PRO A C 1
ATOM 2592 O O . PRO A 1 336 ? 28.478 24.264 21.069 1.00 67.00 336 PRO A O 1
ATOM 2595 N N . GLY A 1 337 ? 26.413 25.152 21.028 1.00 72.69 337 GLY A N 1
ATOM 2596 C CA . GLY A 1 337 ? 26.754 26.242 20.115 1.00 72.69 337 GLY A CA 1
ATOM 2597 C C . GLY A 1 337 ? 25.540 26.857 19.428 1.00 72.69 337 GLY A C 1
ATOM 2598 O O . GLY A 1 337 ? 24.413 26.418 19.602 1.00 72.69 337 GLY A O 1
ATOM 2599 N N . CYS A 1 338 ? 25.758 27.895 18.626 1.00 79.12 338 CYS A N 1
ATOM 2600 C CA . CYS A 1 338 ? 24.650 28.550 17.938 1.00 79.12 338 CYS A CA 1
ATOM 2601 C C . CYS A 1 338 ? 24.227 27.782 16.693 1.00 79.12 338 CYS A C 1
ATOM 2603 O O . CYS A 1 338 ? 25.066 27.490 15.844 1.00 79.12 338 CYS A O 1
ATOM 2605 N N . VAL A 1 339 ? 22.922 27.551 16.554 1.00 76.75 339 VAL A N 1
ATOM 2606 C CA . VAL A 1 339 ? 22.311 26.847 15.411 1.00 76.75 339 VAL A CA 1
ATOM 2607 C C . VAL A 1 339 ? 21.998 27.767 14.220 1.00 76.75 339 VAL A C 1
ATOM 2609 O O . VAL A 1 339 ? 21.603 27.302 13.153 1.00 76.75 339 VAL A O 1
ATOM 2612 N N . HIS A 1 340 ? 22.176 29.083 14.372 1.00 76.31 340 HIS A N 1
ATOM 2613 C CA . HIS A 1 340 ? 21.914 30.075 13.325 1.00 76.31 340 HIS A CA 1
ATOM 2614 C C . HIS A 1 340 ? 23.199 30.509 12.607 1.00 76.31 340 HIS A C 1
ATOM 2616 O O . HIS A 1 340 ? 24.139 30.973 13.252 1.00 76.31 340 HIS A O 1
ATOM 2622 N N . GLU A 1 341 ? 23.229 30.402 11.271 1.00 79.06 341 GLU A N 1
ATOM 2623 C CA . GLU A 1 341 ? 24.410 30.698 10.433 1.00 79.06 341 GLU A CA 1
ATOM 2624 C C . GLU A 1 341 ? 24.944 32.138 10.563 1.00 79.06 341 GLU A C 1
ATOM 2626 O O . GLU A 1 341 ? 26.087 32.414 10.193 1.00 79.06 341 GLU A O 1
ATOM 2631 N N . ASP A 1 342 ? 24.130 33.072 11.058 1.00 79.75 342 ASP A N 1
ATOM 2632 C CA . ASP A 1 342 ? 24.484 34.479 11.237 1.00 79.75 342 ASP A CA 1
ATOM 2633 C C . ASP A 1 342 ? 25.049 34.819 12.628 1.00 79.75 342 ASP A C 1
ATOM 2635 O O . ASP A 1 342 ? 25.489 35.954 12.835 1.00 79.75 342 ASP A O 1
ATOM 2639 N N . ALA A 1 343 ? 25.109 33.853 13.552 1.00 77.62 343 ALA A N 1
ATOM 2640 C CA . ALA A 1 343 ? 25.701 34.027 14.877 1.00 77.62 343 ALA A CA 1
ATOM 2641 C C . ALA A 1 343 ? 27.243 34.016 14.837 1.00 77.62 343 ALA A C 1
ATOM 2643 O O . ALA A 1 343 ? 27.866 33.232 14.117 1.00 77.62 343 ALA A O 1
ATOM 2644 N N . GLU A 1 344 ? 27.895 34.850 15.661 1.00 73.12 344 GLU A N 1
ATOM 2645 C CA . GLU A 1 344 ? 29.369 34.963 15.687 1.00 73.12 344 GLU A CA 1
ATOM 2646 C C . GLU A 1 344 ? 30.090 33.657 16.097 1.00 73.12 344 GLU A C 1
ATOM 2648 O O . GLU A 1 344 ? 31.264 33.472 15.764 1.00 73.12 344 GLU A O 1
ATOM 2653 N N . ASN A 1 345 ? 29.400 32.743 16.787 1.00 69.50 345 ASN A N 1
ATOM 2654 C CA . ASN A 1 345 ? 29.868 31.413 17.193 1.00 69.50 345 ASN A CA 1
ATOM 2655 C C . ASN A 1 345 ? 28.962 30.280 16.676 1.00 69.50 345 ASN A C 1
ATOM 2657 O O . ASN A 1 345 ? 28.748 29.284 17.371 1.00 69.50 345 ASN A O 1
ATOM 2661 N N . TYR A 1 346 ? 28.453 30.433 15.451 1.00 77.81 346 TYR A N 1
ATOM 2662 C CA . TYR A 1 346 ? 27.747 29.375 14.734 1.00 77.81 346 TYR A CA 1
ATOM 2663 C C . TYR A 1 346 ? 28.545 28.065 14.705 1.00 77.81 346 TYR A C 1
ATOM 2665 O O . TYR A 1 346 ? 29.728 28.046 14.340 1.00 77.81 346 TYR A O 1
ATOM 2673 N N . ASN A 1 347 ? 27.876 26.973 15.064 1.00 72.19 347 ASN A N 1
ATOM 2674 C CA . ASN A 1 347 ? 28.400 25.624 14.970 1.00 72.19 347 ASN A CA 1
ATOM 2675 C C . ASN A 1 347 ? 27.390 24.761 14.208 1.00 72.19 347 ASN A C 1
ATOM 2677 O O . ASN A 1 347 ? 26.278 24.547 14.674 1.00 72.19 347 ASN A O 1
ATOM 2681 N N . LEU A 1 348 ? 27.801 24.268 13.038 1.00 79.88 348 LEU A N 1
ATOM 2682 C CA . LEU A 1 348 ? 26.976 23.420 12.172 1.00 79.88 348 LEU A CA 1
ATOM 2683 C C . LEU A 1 348 ? 26.553 22.118 12.866 1.00 79.88 348 LEU A C 1
ATOM 2685 O O . LEU A 1 348 ? 25.506 21.572 12.544 1.00 79.88 348 LEU A O 1
ATOM 2689 N N . ASP A 1 349 ? 27.362 21.656 13.818 1.00 74.94 349 ASP A N 1
ATOM 2690 C CA . ASP A 1 349 ? 27.126 20.416 14.547 1.00 74.94 349 ASP A CA 1
ATOM 2691 C C . ASP A 1 349 ? 26.367 20.655 15.864 1.00 74.94 349 ASP A C 1
ATOM 2693 O O . ASP A 1 349 ? 26.167 19.705 16.613 1.00 74.94 349 ASP A O 1
ATOM 2697 N N . ALA A 1 350 ? 25.985 21.903 16.186 1.00 76.19 350 ALA A N 1
ATOM 2698 C CA . ALA A 1 350 ? 25.246 22.196 17.410 1.00 76.19 350 ALA A CA 1
ATOM 2699 C C . ALA A 1 350 ? 23.811 21.671 17.338 1.00 76.19 350 ALA A C 1
ATOM 2701 O O . ALA A 1 350 ? 23.075 21.971 16.398 1.00 76.19 350 ALA A O 1
ATOM 2702 N N . THR A 1 351 ? 23.415 20.920 18.362 1.00 71.75 351 THR A N 1
ATOM 2703 C CA . THR A 1 351 ? 22.061 20.366 18.504 1.00 71.75 351 THR A CA 1
ATOM 2704 C C . THR A 1 351 ? 21.161 21.257 19.358 1.00 71.75 351 THR A C 1
ATOM 2706 O O . THR A 1 351 ? 19.943 21.205 19.207 1.00 71.75 351 THR A O 1
ATOM 2709 N N . GLU A 1 352 ? 21.743 22.137 20.185 1.00 75.44 352 GLU A N 1
ATOM 2710 C CA . GLU A 1 352 ? 21.020 23.093 21.029 1.00 75.44 352 GLU A CA 1
ATOM 2711 C C . GLU A 1 352 ? 21.756 24.442 21.157 1.00 75.44 352 GLU A C 1
ATOM 2713 O O . GLU A 1 352 ? 22.984 24.493 21.264 1.00 75.44 352 GLU A O 1
ATOM 2718 N N . ASP A 1 353 ? 20.988 25.540 21.201 1.00 73.69 353 ASP A N 1
ATOM 2719 C CA . ASP A 1 353 ? 21.486 26.894 21.487 1.00 73.69 353 ASP A CA 1
ATOM 2720 C C . ASP A 1 353 ? 21.839 27.026 22.979 1.00 73.69 353 ASP A C 1
ATOM 2722 O O . ASP A 1 353 ? 20.970 27.049 23.854 1.00 73.69 353 ASP A O 1
ATOM 2726 N N . ASP A 1 354 ? 23.133 27.150 23.275 1.00 74.81 354 ASP A N 1
ATOM 2727 C CA . ASP A 1 354 ? 23.671 27.226 24.637 1.00 74.81 354 ASP A CA 1
ATOM 2728 C C . ASP A 1 354 ? 23.511 28.610 25.308 1.00 74.81 354 ASP A C 1
ATOM 2730 O O . ASP A 1 354 ? 24.056 28.869 26.390 1.00 74.81 354 ASP A O 1
ATOM 2734 N N . GLY A 1 355 ? 22.762 29.521 24.679 1.00 71.88 355 GLY A N 1
ATOM 2735 C CA . GLY A 1 355 ? 22.477 30.863 25.175 1.00 71.88 355 GLY A CA 1
ATOM 2736 C C . GLY A 1 355 ? 23.652 31.832 25.041 1.00 71.88 355 GLY A C 1
ATOM 2737 O O . GLY A 1 355 ? 23.625 32.915 25.638 1.00 71.88 355 GLY A O 1
ATOM 2738 N N . SER A 1 356 ? 24.691 31.458 24.287 1.00 74.44 356 SER A N 1
ATOM 2739 C CA . SER A 1 356 ? 25.834 32.321 23.977 1.00 74.44 356 SER A CA 1
ATOM 2740 C C . SER A 1 356 ? 25.699 33.084 22.651 1.00 74.44 356 SER A C 1
ATOM 2742 O O . SER A 1 356 ? 26.566 33.908 22.349 1.00 74.44 356 SER A O 1
ATOM 2744 N N . CYS A 1 357 ? 24.604 32.880 21.909 1.00 73.75 357 CYS A N 1
ATOM 2745 C CA . CYS A 1 357 ? 24.335 33.542 20.632 1.00 73.75 357 CYS A CA 1
ATOM 2746 C C . CYS A 1 357 ? 24.038 35.038 20.812 1.00 73.75 357 CYS A C 1
ATOM 2748 O O . CYS A 1 357 ? 23.055 35.417 21.455 1.00 73.75 357 CYS A O 1
ATOM 2750 N N . THR A 1 358 ? 24.892 35.900 20.248 1.00 67.06 358 THR A N 1
ATOM 2751 C CA . THR A 1 358 ? 24.752 37.372 20.281 1.00 67.06 358 THR A CA 1
ATOM 2752 C C . THR A 1 358 ? 24.736 38.005 18.910 1.00 67.06 358 THR A C 1
ATOM 2754 O O . THR A 1 358 ? 25.552 37.556 18.073 1.00 67.06 358 THR A O 1
#

Secondary structure (DSSP, 8-state):
----------------------------------EEEEEEETTTEEESSEEEEETT-EEEEEE-SSS-B--EESSSSS--B---B-TT-EEEEE--S-EEEEEE-SS-TT-EEEEEEEPP-----EEEEEEEEEEE--SSTTSPEEEEEEEEEESPPTT--EEEEEEEEETT--SS--EEEEE----STT-EEEEEEEE-SEEEEEEEEEEEHHHHHH-TTTPPP-EEEEEEEEESSEEEETTEEEE-------------------PPP-SS-SSS-TTT-SSTTS--TTT-SSSSSS---SS-SS--TTT-SSTT-TT---------S-PPP--BSB-STTSTTB-TT-SB--S---

Sequence (358 aa):
MLEMRFGNKMQPFALAIALVLSVILMVIPSVSAEEHDISITDDMKFNPEDLTINVGDTVTWTNNDGMGHTATSTDGPASFDSGNIAAGATWSFTFTEAGTYDYKCNYHSSMTAAITVVEPDSGNENITVNHVALVDTPPHKEWEWNYSYQVEVSDLQLDVNYIAVILIKQIGDDEWGGLDWWWDDIEGDGDQYNYTVSLQRGCYFINASLYESDDLNSDVENATVLAGAYLDFVVGTGSCVDGVYSEDDNTEEEEENEESGNNETEDSPDSDNDGISDDDDACPEENSSGHDADADGCIDDSDNDGIKNDVDECPFDPNDECQLTQEEENFPEDVPGCVHEDAENYNLDATEDDGSCT

InterPro domains:
  IPR000923 Blue (type 1) copper domain [PF00127] (40-117)
  IPR002386 Amicyanin/Pseudoazurin [PR00155] (46-65)
  IPR002386 Amicyanin/Pseudoazurin [PR00155] (86-101)
  IPR002386 Amicyanin/Pseudoazurin [PR00155] (102-117)
  IPR008972 Cupredoxin [G3DSA:2.60.40.420] (27-117)
  IPR008972 Cupredoxin [SSF49503] (18-117)
  IPR028974 TSP type-3 repeat [G3DSA:4.10.1080.10] (237-356)
  IPR028974 TSP type-3 repeat [SSF103647] (250-320)
  IPR035668 Amicyanin [cd13921] (36-117)
  IPR052721 Electron Transfer Amicyanin [PTHR36507] (38-121)